Protein AF-A0A806JBC1-F1 (afdb_monomer)

Structure (mmCIF, N/CA/C/O backbone):
data_AF-A0A806JBC1-F1
#
_entry.id   AF-A0A806JBC1-F1
#
loop_
_atom_site.group_PDB
_atom_site.id
_atom_site.type_symbol
_atom_site.label_atom_id
_atom_site.label_alt_id
_atom_site.label_comp_id
_atom_site.label_asym_id
_atom_site.label_entity_id
_atom_site.label_seq_id
_atom_site.pdbx_PDB_ins_code
_atom_site.Cartn_x
_atom_site.Cartn_y
_atom_site.Cartn_z
_atom_site.occupancy
_atom_site.B_iso_or_equiv
_atom_site.auth_seq_id
_atom_site.auth_comp_id
_atom_site.auth_asym_id
_atom_site.auth_atom_id
_atom_site.pdbx_PDB_model_num
ATOM 1 N N . MET A 1 1 ? -52.037 42.055 61.988 1.00 42.16 1 MET A N 1
ATOM 2 C CA . MET A 1 1 ? -53.432 42.403 62.313 1.00 42.16 1 MET A CA 1
ATOM 3 C C . MET A 1 1 ? -54.296 41.93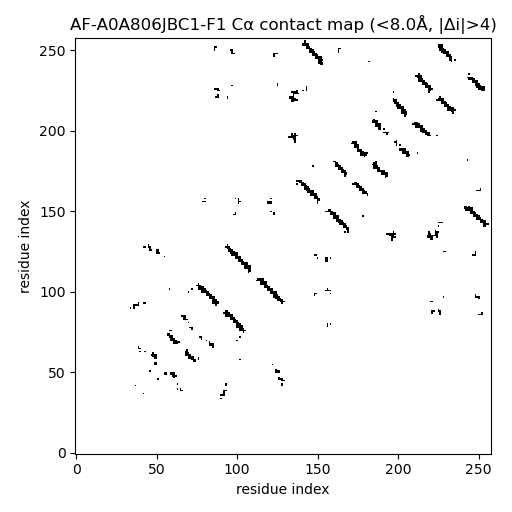4 61.170 1.00 42.16 1 MET A C 1
ATOM 5 O O . MET A 1 1 ? -54.236 42.484 60.077 1.00 42.16 1 MET A O 1
ATOM 9 N N . ASP A 1 2 ? -54.986 40.841 61.448 1.00 31.28 2 ASP A N 1
ATOM 10 C CA . ASP A 1 2 ? -55.875 40.087 60.582 1.00 31.28 2 ASP A CA 1
ATOM 11 C C . ASP A 1 2 ? -57.062 40.904 60.075 1.00 31.28 2 ASP A 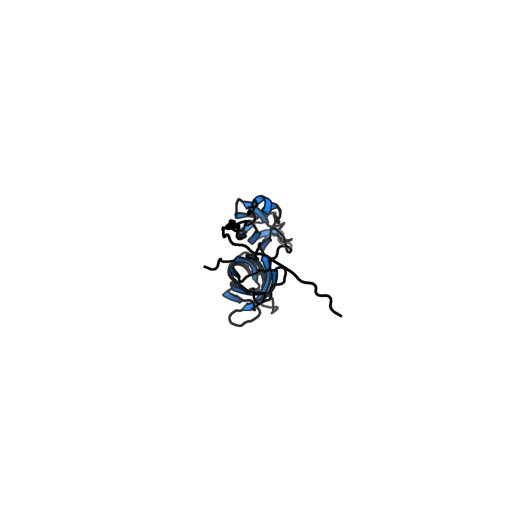C 1
ATOM 13 O O . ASP A 1 2 ? -57.650 41.685 60.824 1.00 31.28 2 ASP A O 1
ATOM 17 N N . LYS A 1 3 ? -57.491 40.620 58.841 1.00 37.03 3 LYS A N 1
ATOM 18 C CA . LYS A 1 3 ? -58.913 40.631 58.478 1.00 37.03 3 LYS A CA 1
ATOM 19 C C . LYS A 1 3 ? -59.215 39.442 57.571 1.00 37.03 3 LYS A C 1
ATOM 21 O O . LYS A 1 3 ? -59.195 39.546 56.350 1.00 37.03 3 LYS A O 1
ATOM 26 N N . ASN A 1 4 ? -59.519 38.317 58.212 1.00 32.31 4 ASN A N 1
ATOM 27 C CA . ASN A 1 4 ? -60.406 37.307 57.653 1.00 32.31 4 ASN A CA 1
ATOM 28 C C . ASN A 1 4 ? -61.821 37.890 57.582 1.00 32.31 4 ASN A C 1
ATOM 30 O O . ASN A 1 4 ? -62.304 38.448 58.567 1.00 32.31 4 ASN A O 1
ATOM 34 N N . ASN A 1 5 ? -62.511 37.693 56.462 1.00 36.66 5 ASN A N 1
ATOM 35 C CA . ASN A 1 5 ? -63.960 37.570 56.488 1.00 36.66 5 ASN A CA 1
ATOM 36 C C . ASN A 1 5 ? -64.370 36.452 55.530 1.00 36.66 5 ASN A C 1
ATOM 38 O O . ASN A 1 5 ? -63.990 36.440 54.362 1.00 36.66 5 ASN A O 1
ATOM 42 N N . ALA A 1 6 ? -65.087 35.482 56.083 1.00 33.59 6 ALA A N 1
ATOM 43 C CA . ALA A 1 6 ? -65.477 34.229 55.463 1.00 33.59 6 ALA A CA 1
ATOM 44 C C . ALA A 1 6 ? -67.002 34.161 55.335 1.00 33.59 6 ALA A C 1
ATOM 46 O O . ALA A 1 6 ? -67.697 34.703 56.194 1.00 33.59 6 ALA A O 1
ATOM 47 N N . SER A 1 7 ? -67.483 33.415 54.330 1.00 35.94 7 SER A N 1
ATOM 48 C CA . SER A 1 7 ? -68.759 32.652 54.245 1.00 35.94 7 SER A CA 1
ATOM 49 C C . SER A 1 7 ? -69.388 32.792 52.853 1.00 35.94 7 SER A C 1
ATOM 51 O O . SER A 1 7 ? -69.410 33.893 52.325 1.00 35.94 7 SER A O 1
ATOM 53 N N . LYS A 1 8 ? -69.997 31.790 52.207 1.00 33.78 8 LYS A N 1
ATOM 54 C CA . LYS A 1 8 ? -70.163 30.330 52.393 1.00 33.78 8 LYS A CA 1
ATOM 55 C C . LYS A 1 8 ? -70.855 29.815 51.099 1.00 33.78 8 LYS A C 1
ATOM 57 O O . LYS A 1 8 ? -71.759 30.498 50.639 1.00 33.78 8 LYS A O 1
ATOM 62 N N . ALA A 1 9 ? -70.397 28.669 50.565 1.00 37.59 9 ALA A N 1
ATOM 63 C CA . ALA A 1 9 ? -71.095 27.471 50.010 1.00 37.59 9 ALA A CA 1
ATOM 64 C C . ALA A 1 9 ? -72.540 27.572 49.414 1.00 37.59 9 ALA A C 1
ATOM 66 O O . ALA A 1 9 ? -73.330 28.346 49.948 1.00 37.59 9 ALA A O 1
ATOM 67 N N . PRO A 1 10 ? -72.964 26.717 48.432 1.00 41.38 10 PRO A N 1
ATOM 68 C CA . PRO A 1 10 ? -72.813 25.249 48.498 1.00 41.38 10 PRO A CA 1
ATOM 69 C C . PRO A 1 10 ? -72.604 24.438 47.188 1.00 41.38 10 PRO A C 1
ATOM 71 O O . PRO A 1 10 ? -72.535 24.953 46.080 1.00 41.38 10 PRO A O 1
ATOM 74 N N . GLU A 1 11 ? -72.451 23.134 47.440 1.00 32.41 11 GLU A N 1
ATOM 75 C CA . GLU A 1 11 ? -72.147 21.931 46.648 1.00 32.41 11 GLU A CA 1
ATOM 76 C C . GLU A 1 11 ? -72.985 21.670 45.375 1.00 32.41 11 GLU A C 1
ATOM 78 O O . GLU A 1 11 ? -74.167 21.995 45.344 1.00 32.41 11 GLU A O 1
ATOM 83 N N . ALA A 1 12 ? -72.417 20.936 44.395 1.00 31.11 12 ALA A N 1
ATOM 84 C CA . ALA A 1 12 ? -72.863 19.573 44.021 1.00 31.11 12 ALA A CA 1
ATOM 85 C C . ALA A 1 12 ? -72.189 18.996 42.741 1.00 31.11 12 ALA A C 1
ATOM 87 O O . ALA A 1 12 ? -72.294 19.566 41.664 1.00 31.11 12 ALA A O 1
ATOM 88 N N . LYS A 1 13 ? -71.603 17.798 42.924 1.00 29.72 13 LYS A N 1
ATOM 89 C CA . LYS A 1 13 ? -71.623 16.550 42.111 1.00 29.72 13 LYS A CA 1
ATOM 90 C C . LYS A 1 13 ? -71.031 16.445 40.681 1.00 29.72 13 LYS A C 1
ATOM 92 O O . LYS A 1 13 ? -71.428 17.137 39.759 1.00 29.72 13 LYS A O 1
ATOM 97 N N . GLU A 1 14 ? -70.120 15.459 40.588 1.00 33.53 14 GLU A N 1
ATOM 98 C CA . GLU A 1 14 ? -69.844 14.442 39.543 1.00 33.53 14 GLU A CA 1
ATOM 99 C C . GLU A 1 14 ? -70.281 14.682 38.085 1.00 33.53 14 GLU A C 1
ATOM 101 O O . GLU A 1 14 ? -71.464 14.822 37.816 1.00 33.53 14 GLU A O 1
ATOM 106 N N . ASP A 1 15 ? -69.353 14.491 37.131 1.00 32.00 15 ASP A N 1
ATOM 107 C CA . ASP A 1 15 ? -69.385 13.257 36.326 1.00 32.00 15 ASP A CA 1
ATOM 108 C C . ASP A 1 15 ? -68.070 12.964 35.574 1.00 32.00 15 ASP A C 1
ATOM 110 O O . ASP A 1 15 ? -67.368 13.855 35.091 1.00 32.00 15 ASP A O 1
ATOM 114 N N . LYS A 1 16 ? -67.733 11.673 35.486 1.00 39.72 16 LYS A N 1
ATOM 115 C CA . LYS A 1 16 ? -66.603 11.124 34.720 1.00 39.72 16 LYS A CA 1
ATOM 116 C C . LYS A 1 16 ? -66.981 11.032 33.240 1.00 39.72 16 LYS A C 1
ATOM 118 O O . LYS A 1 16 ? -67.911 10.301 32.924 1.00 39.72 16 LYS A O 1
ATOM 123 N N . GLN A 1 17 ? -66.159 11.551 32.320 1.00 32.12 17 GLN A N 1
ATOM 124 C CA . GLN A 1 17 ? -65.979 10.851 31.041 1.00 32.12 17 GLN A CA 1
ATOM 125 C C . GLN A 1 17 ? -64.641 11.118 30.339 1.00 32.12 17 GLN A C 1
ATOM 127 O O . GLN A 1 17 ? -64.201 12.240 30.110 1.00 32.12 17 GLN A O 1
ATOM 132 N N . THR A 1 18 ? -64.024 9.995 30.006 1.00 33.34 18 THR A N 1
ATOM 133 C CA . THR A 1 18 ? -62.757 9.719 29.339 1.00 33.34 18 THR A CA 1
ATOM 134 C C . THR A 1 18 ? -62.621 10.392 27.968 1.00 33.34 18 THR A C 1
ATOM 136 O O . THR A 1 18 ? -63.479 10.221 27.105 1.00 33.34 18 THR A O 1
ATOM 139 N N . LYS A 1 19 ? -61.477 11.035 27.702 1.00 33.25 19 LYS A N 1
ATOM 140 C CA . LYS A 1 19 ? -60.923 11.178 26.344 1.00 33.25 19 LYS A CA 1
ATOM 141 C C . LYS A 1 19 ? -59.435 10.848 26.382 1.00 33.25 19 LYS A C 1
ATOM 143 O O . LYS A 1 19 ? -58.640 11.595 26.942 1.00 33.25 19 LYS A O 1
ATOM 148 N N . ALA A 1 20 ? -59.082 9.699 25.814 1.00 36.19 20 ALA A N 1
ATOM 149 C CA . ALA A 1 20 ? -57.699 9.336 25.541 1.00 36.19 20 ALA A CA 1
ATOM 150 C C . ALA A 1 20 ? -57.106 10.307 24.501 1.00 36.19 20 ALA A C 1
ATOM 152 O O . ALA A 1 20 ? -57.766 10.565 23.489 1.00 36.19 20 ALA A O 1
ATOM 153 N N . PRO A 1 21 ? -55.883 10.829 24.689 1.00 32.31 21 PRO A N 1
ATOM 154 C CA . PRO A 1 21 ? -55.132 11.417 23.596 1.00 32.31 21 PRO A CA 1
ATOM 155 C C . PRO A 1 21 ? -54.591 10.288 22.718 1.00 32.31 21 PRO A C 1
ATOM 157 O O . PRO A 1 21 ? -53.993 9.329 23.205 1.00 32.31 21 PRO A O 1
ATOM 160 N N . ILE A 1 22 ? -54.824 10.416 21.418 1.00 35.38 22 ILE A N 1
ATOM 161 C CA . ILE A 1 22 ? -54.272 9.571 20.363 1.00 35.38 22 ILE A CA 1
ATOM 162 C C . ILE A 1 22 ? -52.743 9.595 20.484 1.00 35.38 22 ILE A C 1
ATOM 164 O O . ILE A 1 22 ? -52.116 10.639 20.304 1.00 35.38 22 ILE A O 1
ATOM 168 N N . VAL A 1 23 ? -52.150 8.443 20.799 1.00 33.56 23 VAL A N 1
ATOM 169 C CA . VAL A 1 23 ? -50.710 8.218 20.659 1.00 33.56 23 VAL A CA 1
ATOM 170 C C . VAL A 1 23 ? -50.432 8.141 19.163 1.00 33.56 23 VAL A C 1
ATOM 172 O O . VAL A 1 23 ? -50.712 7.136 18.518 1.00 33.56 23 VAL A O 1
ATOM 175 N N . VAL A 1 24 ? -49.924 9.234 18.596 1.00 31.58 24 VAL A N 1
ATOM 176 C CA . VAL A 1 24 ? -49.251 9.186 17.299 1.00 31.58 24 VAL A CA 1
ATOM 177 C C . VAL A 1 24 ? -47.881 8.581 17.566 1.00 31.58 24 VAL A C 1
ATOM 179 O O . VAL A 1 24 ? -46.966 9.249 18.046 1.00 31.58 24 VAL A O 1
ATOM 182 N N . GLU A 1 25 ? -47.769 7.286 17.311 1.00 36.94 25 GLU A N 1
ATOM 183 C CA . GLU A 1 25 ? -46.506 6.568 17.283 1.00 36.94 25 GLU A CA 1
ATOM 184 C C . GLU A 1 25 ? -45.708 7.096 16.080 1.00 36.94 25 GLU A C 1
ATOM 186 O O . GLU A 1 25 ? -45.852 6.639 14.950 1.00 36.94 25 GLU A O 1
ATOM 191 N N . GLN A 1 26 ? -44.918 8.153 16.299 1.00 33.06 26 GLN A N 1
ATOM 192 C CA . GLN A 1 26 ? -43.903 8.579 15.343 1.00 33.06 26 GLN A CA 1
ATOM 193 C C . GLN A 1 26 ? -42.801 7.522 15.341 1.00 33.06 26 GLN A C 1
ATOM 195 O O . GLN A 1 26 ? -41.836 7.586 16.106 1.00 33.06 26 GLN A O 1
ATOM 200 N N . SER A 1 27 ? -42.960 6.538 14.463 1.00 36.81 27 SER A N 1
ATOM 201 C CA . SER A 1 27 ? -41.883 5.690 13.980 1.00 36.81 27 SER A CA 1
ATOM 202 C C . SER A 1 27 ? -40.731 6.586 13.518 1.00 36.81 27 SER A C 1
ATOM 204 O O . SER A 1 27 ? -40.804 7.240 12.478 1.00 36.81 27 SER A O 1
ATOM 206 N N . LYS A 1 28 ? -39.666 6.646 14.328 1.00 37.69 28 LYS A N 1
ATOM 207 C CA . LYS A 1 28 ? -38.365 7.201 13.943 1.00 37.69 28 LYS A CA 1
ATOM 208 C C . LYS A 1 28 ? -37.744 6.269 12.913 1.00 37.69 28 LYS A C 1
ATOM 210 O O . LYS A 1 28 ? -36.859 5.476 13.226 1.00 37.69 28 LYS A O 1
ATOM 215 N N . GLU A 1 29 ? -38.223 6.356 11.684 1.00 37.62 29 GLU A N 1
ATOM 216 C CA . GLU A 1 29 ? -37.488 5.840 10.547 1.00 37.62 29 GLU A CA 1
ATOM 217 C C . GLU A 1 29 ? -36.251 6.733 10.400 1.00 37.62 29 GLU A C 1
ATOM 219 O O . GLU A 1 29 ? -36.334 7.927 10.105 1.00 37.62 29 GLU A O 1
ATOM 224 N N . LYS A 1 30 ? -35.089 6.179 10.753 1.00 35.94 30 LYS A N 1
ATOM 225 C CA . LYS A 1 30 ? -33.789 6.807 10.537 1.00 35.94 30 LYS A CA 1
ATOM 226 C C . LYS A 1 30 ? -33.614 6.902 9.023 1.00 35.94 30 LYS A C 1
ATOM 228 O O . LYS A 1 30 ? -33.202 5.935 8.395 1.00 35.94 30 LYS A O 1
ATOM 233 N N . ILE A 1 31 ? -33.970 8.048 8.448 1.00 35.34 31 ILE A N 1
ATOM 234 C CA . ILE A 1 31 ? -33.666 8.369 7.055 1.00 35.34 31 ILE A CA 1
ATOM 235 C C . ILE A 1 31 ? -32.141 8.467 6.976 1.00 35.34 31 ILE A C 1
ATOM 237 O O . ILE A 1 31 ? -31.551 9.495 7.311 1.00 35.34 31 ILE A O 1
ATOM 241 N N . GLU A 1 32 ? -31.484 7.365 6.616 1.00 42.94 32 GLU A N 1
ATOM 242 C CA . GLU A 1 32 ? -30.121 7.444 6.114 1.00 42.94 32 GLU A CA 1
ATOM 243 C C . GLU A 1 32 ? -30.158 8.311 4.852 1.00 42.94 32 GLU A C 1
ATOM 245 O O . GLU A 1 32 ? -31.022 8.100 3.993 1.00 42.94 32 GLU A O 1
ATOM 250 N N . PRO A 1 33 ? -29.291 9.336 4.748 1.00 42.59 33 PRO A N 1
ATOM 251 C CA . PRO A 1 33 ? -29.244 10.146 3.545 1.00 42.59 33 PRO A CA 1
ATOM 252 C C . PRO A 1 33 ? -28.989 9.218 2.352 1.00 42.59 33 PRO A C 1
ATOM 254 O O . PRO A 1 33 ? -28.219 8.262 2.487 1.00 42.59 33 PRO A O 1
ATOM 257 N N . PRO A 1 34 ? -29.634 9.461 1.197 1.00 41.78 34 PRO A N 1
ATOM 258 C CA . PRO A 1 34 ? -29.471 8.603 0.037 1.00 41.78 34 PRO A CA 1
ATOM 259 C C . PRO A 1 34 ? -27.981 8.479 -0.277 1.00 41.78 34 PRO A C 1
ATOM 261 O O . PRO A 1 34 ? -27.300 9.478 -0.514 1.00 41.78 34 PRO A O 1
ATOM 264 N N . SER A 1 35 ? -27.484 7.242 -0.245 1.00 48.59 35 SER A N 1
ATOM 265 C CA . SER A 1 35 ? -26.163 6.867 -0.738 1.00 48.59 35 SER A CA 1
ATOM 266 C C . SER A 1 35 ? -26.118 7.237 -2.220 1.00 48.59 35 SER A C 1
ATOM 268 O O . SER A 1 35 ? -26.586 6.500 -3.089 1.00 48.59 35 SER A O 1
ATOM 270 N N . GLN A 1 36 ? -25.667 8.458 -2.513 1.00 52.84 36 GLN A N 1
ATOM 271 C CA . GLN A 1 36 ? -25.426 8.904 -3.874 1.00 52.84 36 GLN A CA 1
ATOM 272 C C . GLN A 1 36 ? -24.253 8.074 -4.378 1.00 52.84 36 GLN A C 1
ATOM 274 O O . GLN A 1 36 ? -23.095 8.339 -4.059 1.00 52.84 36 GLN A O 1
ATOM 279 N N . LYS A 1 37 ? -24.578 7.011 -5.111 1.00 57.47 37 LYS A N 1
ATOM 280 C CA . LYS A 1 37 ? -23.602 6.189 -5.808 1.00 57.47 37 LYS A CA 1
ATOM 281 C C . LYS A 1 37 ? -22.984 7.067 -6.889 1.00 57.47 37 LYS A C 1
ATOM 283 O O . LYS A 1 37 ? -23.593 7.302 -7.931 1.00 57.47 37 LYS A O 1
ATOM 288 N N . LEU A 1 38 ? -21.833 7.647 -6.579 1.00 68.00 38 LEU A N 1
ATOM 289 C CA . LEU A 1 38 ? -21.103 8.493 -7.508 1.00 68.00 38 LEU A CA 1
ATOM 290 C C . LEU A 1 38 ? -20.561 7.604 -8.630 1.00 68.00 38 LEU A C 1
ATOM 292 O O . LEU A 1 38 ? -20.146 6.467 -8.405 1.00 68.00 38 LEU A O 1
ATOM 296 N N . ASN A 1 39 ? -20.606 8.105 -9.859 1.00 83.44 39 ASN A N 1
ATOM 297 C CA . ASN A 1 39 ? -20.089 7.384 -11.011 1.00 83.44 39 ASN A CA 1
ATOM 298 C C . ASN A 1 39 ? -18.556 7.304 -10.923 1.00 83.44 39 ASN A C 1
ATOM 300 O O . ASN A 1 39 ? -17.876 8.324 -10.809 1.00 83.44 39 ASN A O 1
ATOM 304 N N . ASP A 1 40 ? -18.014 6.087 -11.012 1.00 84.19 40 ASP A N 1
ATOM 305 C C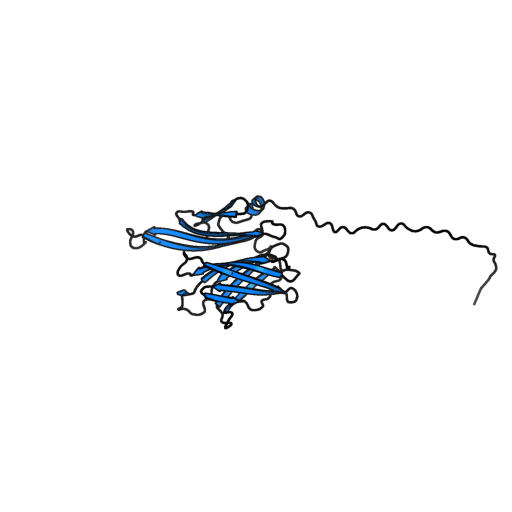A . ASP A 1 40 ? -16.576 5.817 -10.931 1.00 84.19 40 ASP A CA 1
ATOM 306 C C . ASP A 1 40 ? -15.765 6.637 -11.951 1.00 84.19 40 ASP A C 1
ATOM 308 O O . ASP A 1 40 ? -14.650 7.045 -11.645 1.00 84.19 40 ASP A O 1
ATOM 312 N N . GLN A 1 41 ? -16.314 6.913 -13.142 1.00 85.38 41 GLN A N 1
ATOM 313 C CA . GLN A 1 41 ? -15.631 7.721 -14.162 1.00 85.38 41 GLN A CA 1
ATOM 314 C C . GLN A 1 41 ? -15.538 9.204 -13.793 1.00 85.38 41 GLN A C 1
ATOM 316 O O . GLN A 1 41 ? -14.545 9.852 -14.125 1.00 85.38 41 GLN A O 1
ATOM 321 N N . ASP A 1 42 ? -16.536 9.733 -13.085 1.00 84.62 42 ASP A N 1
ATOM 322 C CA . ASP A 1 42 ? -16.522 11.120 -12.615 1.00 84.62 42 ASP A CA 1
ATOM 323 C C . ASP A 1 42 ? -15.522 11.263 -11.466 1.00 84.62 42 ASP A C 1
ATOM 325 O O . ASP A 1 42 ? -14.704 12.182 -11.451 1.00 84.62 42 ASP A O 1
ATOM 329 N N . ILE A 1 43 ? -15.513 10.280 -10.561 1.00 82.81 43 ILE A N 1
ATOM 330 C CA . ILE A 1 43 ? -14.505 10.163 -9.509 1.00 82.81 43 ILE A CA 1
ATOM 331 C C . ILE A 1 43 ? -13.095 10.031 -10.118 1.00 82.81 43 ILE A C 1
ATOM 333 O O . ILE A 1 43 ? -12.149 10.665 -9.645 1.00 82.81 43 ILE A O 1
ATOM 337 N N . TRP A 1 44 ? -12.945 9.236 -11.186 1.00 86.88 44 TRP A N 1
ATOM 338 C CA . TRP A 1 44 ? -11.663 8.984 -11.848 1.00 86.88 44 TRP A CA 1
ATOM 339 C C . TRP A 1 44 ? -10.987 10.260 -12.366 1.00 86.88 44 TRP A C 1
ATOM 341 O O . TRP A 1 44 ? -9.759 10.341 -12.368 1.00 86.88 44 TRP A O 1
ATOM 351 N N . GLN A 1 45 ? -11.755 11.288 -12.749 1.00 84.56 45 GLN A N 1
ATOM 352 C CA . GLN A 1 45 ? -11.185 12.561 -13.212 1.00 84.56 45 GLN A CA 1
ATOM 353 C C . GLN A 1 45 ? -10.342 13.274 -12.145 1.00 84.56 45 GLN A C 1
ATOM 355 O O . GLN A 1 45 ? -9.485 14.083 -12.499 1.00 84.56 45 GLN A O 1
ATOM 360 N N . GLY A 1 46 ? -10.562 12.976 -10.860 1.00 80.56 46 GLY A N 1
ATOM 361 C CA . GLY A 1 46 ? -9.778 13.526 -9.753 1.00 80.56 46 GLY A CA 1
ATOM 362 C C . GLY A 1 46 ? -8.396 12.887 -9.573 1.00 80.56 46 GLY A C 1
ATOM 363 O O . GLY A 1 46 ? -7.567 13.446 -8.854 1.00 80.56 46 GLY A O 1
ATOM 364 N N . PHE A 1 47 ? -8.130 11.747 -10.217 1.00 82.31 47 PHE A N 1
ATOM 365 C CA . PHE A 1 47 ? -6.868 11.019 -10.087 1.00 82.31 47 PHE A CA 1
ATOM 366 C C . PHE A 1 47 ? -5.815 11.457 -11.103 1.00 82.31 47 PHE A C 1
ATOM 368 O O . PHE A 1 47 ? -6.104 11.838 -12.242 1.00 82.31 47 PHE A O 1
ATOM 375 N N . SER A 1 48 ? -4.552 11.308 -10.716 1.00 78.31 48 SER A N 1
ATOM 376 C CA . SER A 1 48 ? -3.428 11.360 -11.632 1.00 78.31 48 SER A CA 1
ATOM 377 C C . SER A 1 48 ? -3.518 10.225 -12.646 1.00 78.31 48 SER A C 1
ATOM 379 O O . SER A 1 48 ? -3.436 9.038 -12.325 1.00 78.31 48 SER A O 1
ATOM 381 N N . LYS A 1 49 ? -3.560 10.606 -13.923 1.00 74.12 49 LYS A N 1
ATOM 382 C CA . LYS A 1 49 ? -3.509 9.677 -15.066 1.00 74.12 49 LYS A CA 1
ATOM 383 C C . LYS A 1 49 ? -2.135 9.033 -15.253 1.00 74.12 49 LYS A C 1
ATOM 385 O O . LYS A 1 49 ? -1.938 8.257 -16.179 1.00 74.12 49 LYS A O 1
ATOM 390 N N . ASN A 1 50 ? -1.197 9.337 -14.363 1.00 69.12 50 ASN A N 1
ATOM 391 C CA . ASN A 1 50 ? 0.180 8.898 -14.435 1.00 69.12 50 ASN A CA 1
ATOM 392 C C . ASN A 1 50 ? 0.645 8.278 -13.111 1.00 69.12 50 ASN A C 1
ATOM 394 O O . ASN A 1 50 ? 1.834 8.270 -12.857 1.00 69.12 50 ASN A O 1
ATOM 398 N N . GLY A 1 51 ? -0.235 7.789 -12.228 1.00 60.22 51 GLY A N 1
ATOM 399 C CA . GLY A 1 51 ? 0.213 6.979 -11.081 1.00 60.22 51 GLY A CA 1
ATOM 400 C C . GLY A 1 51 ? 0.603 7.726 -9.810 1.00 60.22 51 GLY A C 1
ATOM 401 O O . GLY A 1 51 ? 1.345 7.182 -8.993 1.00 60.22 51 GLY A O 1
ATOM 402 N N . GLY A 1 52 ? 0.124 8.959 -9.638 1.00 58.84 52 GLY A N 1
ATOM 403 C CA . GLY A 1 52 ? 0.128 9.659 -8.346 1.00 58.84 52 GLY A CA 1
ATOM 404 C C . GLY A 1 52 ? 1.485 10.160 -7.824 1.00 58.84 52 GLY A C 1
ATOM 405 O O . GLY A 1 52 ? 1.510 10.884 -6.831 1.00 58.84 52 GLY A O 1
ATOM 406 N N . TYR A 1 53 ? 2.617 9.847 -8.470 1.00 52.81 53 TYR A N 1
ATOM 407 C CA . TYR A 1 53 ? 3.949 10.332 -8.073 1.00 52.81 53 TYR A CA 1
ATOM 408 C C . TYR A 1 53 ? 4.706 10.971 -9.247 1.00 52.81 53 TYR A C 1
ATOM 410 O O . TYR A 1 53 ? 4.608 10.508 -10.382 1.00 52.81 53 TYR A O 1
ATOM 418 N N . TYR A 1 54 ? 5.494 12.014 -8.960 1.00 46.94 54 TYR A N 1
ATOM 419 C CA . TYR A 1 54 ? 6.170 12.904 -9.924 1.00 46.94 54 TYR A CA 1
ATOM 420 C C . TYR A 1 54 ? 7.046 12.218 -10.993 1.00 46.94 54 TYR A C 1
ATOM 422 O O . TYR A 1 54 ? 7.399 12.851 -11.983 1.00 46.94 54 TYR A O 1
ATOM 430 N N . ASP A 1 55 ? 7.368 10.935 -10.834 1.00 50.41 55 ASP A N 1
ATOM 431 C CA . ASP A 1 55 ? 8.328 10.209 -11.674 1.00 50.41 55 ASP A CA 1
ATOM 432 C C . ASP A 1 55 ? 7.691 9.113 -12.555 1.00 50.41 55 ASP A C 1
ATOM 434 O O . ASP A 1 55 ? 8.369 8.358 -13.260 1.00 50.41 55 ASP A O 1
ATOM 438 N N . ALA A 1 56 ? 6.363 9.004 -12.512 1.00 58.66 56 ALA A N 1
ATOM 439 C CA . ALA A 1 56 ? 5.617 8.002 -13.257 1.00 58.66 56 ALA A CA 1
ATOM 440 C C . ALA A 1 56 ? 5.161 8.483 -14.650 1.00 58.66 56 ALA A C 1
ATOM 442 O O . ALA A 1 56 ? 5.058 7.676 -15.577 1.00 58.66 56 ALA A O 1
ATOM 443 N N . ASN A 1 57 ? 5.058 9.807 -14.832 1.00 60.84 57 ASN A N 1
ATOM 444 C CA . ASN A 1 57 ? 4.681 10.499 -16.075 1.00 60.84 57 ASN A CA 1
ATOM 445 C C . ASN A 1 57 ? 5.489 10.073 -17.316 1.00 60.84 57 ASN A C 1
ATOM 447 O O . ASN A 1 57 ? 5.014 10.214 -18.439 1.00 60.84 57 ASN A O 1
ATOM 451 N N . ASN A 1 58 ? 6.706 9.555 -17.129 1.00 73.25 58 ASN A N 1
ATOM 452 C CA . ASN A 1 58 ? 7.600 9.184 -18.226 1.00 73.25 58 ASN A CA 1
ATOM 453 C C . ASN A 1 58 ? 7.631 7.686 -18.546 1.00 73.25 58 ASN A C 1
ATOM 455 O O . ASN A 1 58 ? 8.370 7.284 -19.450 1.00 73.25 58 ASN A O 1
ATOM 459 N N . TRP A 1 59 ? 6.876 6.867 -17.818 1.00 83.19 59 TRP A N 1
ATOM 460 C CA . TRP A 1 59 ? 6.973 5.412 -17.900 1.00 83.19 59 TRP A CA 1
ATOM 461 C C . TRP A 1 59 ? 5.631 4.724 -18.103 1.00 83.19 59 TRP A C 1
ATOM 463 O O . TRP A 1 59 ? 5.574 3.748 -18.840 1.00 83.19 59 TRP A O 1
ATOM 473 N N . VAL A 1 60 ? 4.549 5.229 -17.510 1.00 86.25 60 VAL A N 1
ATOM 474 C CA . VAL A 1 60 ? 3.232 4.602 -17.642 1.00 86.25 60 VAL A CA 1
ATOM 475 C C . VAL A 1 60 ? 2.116 5.641 -17.700 1.00 86.25 60 VAL A C 1
ATOM 477 O O . VAL A 1 60 ? 2.181 6.673 -17.038 1.00 86.25 60 VAL A O 1
ATOM 480 N N . SER A 1 61 ? 1.072 5.336 -18.463 1.00 87.06 61 SER A N 1
ATOM 481 C CA . SER A 1 61 ? -0.233 5.992 -18.391 1.00 87.06 61 SER A CA 1
ATOM 482 C C . SER A 1 61 ? -1.258 5.052 -17.765 1.00 87.06 61 SER A C 1
ATOM 484 O O . SER A 1 61 ? -1.236 3.846 -18.025 1.00 87.06 61 SER A O 1
ATOM 486 N N . ILE A 1 62 ? -2.171 5.608 -16.977 1.00 87.50 62 ILE A N 1
ATOM 487 C CA . ILE A 1 62 ? -3.173 4.879 -16.204 1.00 87.50 62 ILE A CA 1
ATOM 488 C C . ILE A 1 62 ? -4.575 5.296 -16.644 1.00 87.50 62 ILE A C 1
ATOM 490 O O . ILE A 1 62 ? -4.885 6.484 -16.743 1.00 87.50 62 ILE A O 1
ATOM 494 N N . THR A 1 63 ? -5.441 4.312 -16.873 1.00 87.94 63 THR A N 1
ATOM 495 C CA . THR A 1 63 ? -6.858 4.519 -17.205 1.00 87.94 63 THR A CA 1
ATOM 496 C C . THR A 1 63 ? -7.751 3.612 -16.363 1.00 87.94 63 THR A C 1
ATOM 498 O O . THR A 1 63 ? -7.300 2.581 -15.862 1.00 87.94 63 THR A O 1
ATOM 501 N N . LEU A 1 64 ? -9.015 4.002 -16.197 1.00 89.06 64 LEU A N 1
ATOM 502 C CA . LEU A 1 64 ? -10.039 3.184 -15.553 1.00 89.06 64 LEU A CA 1
ATOM 503 C C . LEU A 1 64 ? -10.994 2.636 -16.618 1.00 89.06 64 LEU A C 1
ATOM 505 O O . LEU A 1 64 ? -11.722 3.398 -17.254 1.00 89.06 64 LEU A O 1
ATOM 509 N N . GLU A 1 65 ? -11.012 1.316 -16.780 1.00 88.62 65 GLU A N 1
ATOM 510 C CA . GLU A 1 65 ? -11.922 0.589 -17.665 1.00 88.62 65 GLU A CA 1
ATOM 511 C C . GLU A 1 65 ? -12.962 -0.155 -16.823 1.00 88.62 65 GLU A C 1
ATOM 513 O O . GLU A 1 65 ? -12.695 -1.186 -16.199 1.00 88.62 65 GLU A O 1
ATOM 518 N N . GLY A 1 66 ? -14.172 0.403 -16.755 1.00 88.31 66 GLY A N 1
ATOM 519 C CA . GLY A 1 66 ? -15.202 -0.084 -15.842 1.00 88.31 66 GLY A CA 1
ATOM 520 C C . GLY A 1 66 ? -14.757 0.066 -14.386 1.00 88.31 66 GLY A C 1
ATOM 521 O O . GLY A 1 66 ? -14.742 1.173 -13.858 1.00 88.31 66 GLY A O 1
ATOM 522 N N . LYS A 1 67 ? -14.406 -1.052 -13.739 1.00 88.25 67 LYS A N 1
ATOM 523 C CA . LYS A 1 67 ? -13.917 -1.088 -12.349 1.00 88.25 67 LYS A CA 1
ATOM 524 C C . LYS A 1 67 ? -12.438 -1.436 -12.226 1.00 88.25 67 LYS A C 1
ATOM 526 O O . LYS A 1 67 ? -11.939 -1.497 -11.105 1.00 88.25 67 LYS A O 1
ATOM 531 N N . GLU A 1 68 ? -11.763 -1.696 -13.338 1.00 89.75 68 GLU A N 1
ATOM 532 C CA . GLU A 1 68 ? -10.369 -2.119 -13.359 1.00 89.75 68 GLU A CA 1
ATOM 533 C C . GLU A 1 68 ? -9.466 -0.991 -13.825 1.00 89.75 68 GLU A C 1
ATOM 535 O O . GLU A 1 68 ? -9.817 -0.214 -14.711 1.00 89.75 68 GLU A O 1
ATOM 540 N N . ILE A 1 69 ? -8.266 -0.938 -13.259 1.00 89.12 69 ILE A N 1
ATOM 541 C CA . ILE A 1 69 ? -7.241 -0.006 -13.709 1.00 89.12 69 ILE A CA 1
ATOM 542 C C . ILE A 1 69 ? -6.370 -0.695 -14.748 1.00 89.12 69 ILE A C 1
ATOM 544 O O . ILE A 1 69 ? -5.801 -1.756 -14.482 1.00 89.12 69 ILE A O 1
ATOM 548 N N . LYS A 1 70 ? -6.238 -0.063 -15.914 1.00 90.19 70 LYS A N 1
ATOM 549 C CA . LYS A 1 70 ? -5.315 -0.479 -16.967 1.00 90.19 70 LYS A CA 1
ATOM 550 C C . LYS A 1 70 ? -4.101 0.432 -17.006 1.00 90.19 70 LYS A C 1
ATOM 552 O O . LYS A 1 70 ? -4.190 1.643 -16.794 1.00 90.19 70 LYS A O 1
ATOM 557 N N . LEU A 1 71 ? -2.965 -0.183 -17.305 1.00 89.06 71 LEU A N 1
ATOM 558 C CA . LEU A 1 71 ? -1.667 0.460 -17.415 1.00 89.06 71 LEU A CA 1
ATOM 559 C C . LEU A 1 71 ? -1.143 0.270 -18.834 1.00 89.06 71 LEU A C 1
ATOM 561 O O . LEU A 1 71 ? -1.171 -0.844 -19.354 1.00 89.06 71 LEU A O 1
ATOM 565 N N . ALA A 1 72 ? -0.634 1.341 -19.434 1.00 88.56 72 ALA A N 1
ATOM 566 C CA . ALA A 1 72 ? 0.047 1.284 -20.721 1.00 88.56 72 ALA A CA 1
ATOM 567 C C . ALA A 1 72 ? 1.428 1.946 -20.612 1.00 88.56 72 ALA A C 1
ATOM 569 O O . ALA A 1 72 ? 1.522 3.050 -20.069 1.00 88.56 72 ALA A O 1
ATOM 570 N N . PRO A 1 73 ? 2.506 1.295 -21.083 1.00 87.31 73 PRO A N 1
ATOM 571 C CA . PRO A 1 73 ? 3.831 1.898 -21.083 1.00 87.31 73 PRO A CA 1
ATOM 572 C C . PRO A 1 73 ? 3.893 3.086 -22.054 1.00 87.31 73 PRO A C 1
ATOM 574 O O . PRO A 1 73 ? 3.240 3.085 -23.097 1.00 87.31 73 PRO A O 1
ATOM 577 N N . VAL A 1 74 ? 4.698 4.100 -21.729 1.00 86.56 74 VAL A N 1
ATOM 578 C CA . VAL A 1 74 ? 4.894 5.298 -22.573 1.00 86.56 74 VAL A CA 1
ATOM 579 C C . VAL A 1 74 ? 6.376 5.601 -22.804 1.00 86.56 74 VAL A C 1
ATOM 581 O O . VAL A 1 74 ? 7.257 5.059 -22.128 1.00 86.56 74 VAL A O 1
ATOM 584 N N . ASN A 1 75 ? 6.669 6.487 -23.764 1.00 84.62 75 ASN A N 1
ATOM 585 C CA . ASN A 1 75 ? 8.013 7.016 -24.040 1.00 84.62 75 ASN A CA 1
ATOM 586 C C . ASN A 1 75 ? 9.083 5.921 -24.216 1.00 84.62 75 ASN A C 1
ATOM 588 O O . ASN A 1 75 ? 10.144 5.978 -23.587 1.00 84.62 75 ASN A O 1
ATOM 592 N N . GLY A 1 76 ? 8.766 4.898 -25.017 1.00 82.50 76 GLY A N 1
ATOM 593 C CA . GLY A 1 76 ? 9.679 3.798 -25.345 1.00 82.50 76 GLY A CA 1
ATOM 594 C C . GLY A 1 76 ? 9.953 2.817 -24.203 1.00 82.50 76 GLY A C 1
ATOM 595 O O . GLY A 1 76 ? 10.887 2.026 -24.305 1.00 82.50 76 GLY A O 1
ATOM 596 N N . SER A 1 77 ? 9.185 2.871 -23.107 1.00 84.50 77 SER A N 1
ATOM 597 C CA . SER A 1 77 ? 9.217 1.803 -22.102 1.00 84.50 77 SER A CA 1
ATOM 598 C C . SER A 1 77 ? 8.477 0.562 -22.575 1.00 84.50 77 SER A C 1
ATOM 600 O O . SER A 1 77 ? 7.580 0.629 -23.411 1.00 84.50 77 SER A O 1
ATOM 602 N N . ASN A 1 78 ? 8.836 -0.565 -21.975 1.00 87.12 78 ASN A N 1
ATOM 603 C CA . ASN A 1 78 ? 8.101 -1.814 -22.061 1.00 87.12 78 ASN A CA 1
ATOM 604 C C . ASN A 1 78 ? 7.634 -2.203 -20.661 1.00 87.12 78 ASN A C 1
ATOM 606 O O . ASN A 1 78 ? 8.407 -2.114 -19.704 1.00 87.12 78 ASN A O 1
ATOM 610 N N . SER A 1 79 ? 6.378 -2.630 -20.541 1.00 85.56 79 SER A N 1
ATOM 611 C CA . SER A 1 79 ? 5.867 -3.221 -19.305 1.00 85.56 79 SER A CA 1
ATOM 612 C C . SER A 1 79 ? 6.229 -4.699 -19.272 1.00 85.56 79 SER A C 1
ATOM 614 O O . SER A 1 79 ? 5.903 -5.435 -20.199 1.00 85.56 79 SER A O 1
ATOM 616 N N . ASN A 1 80 ? 6.911 -5.118 -18.210 1.00 84.00 80 ASN A N 1
ATOM 617 C CA . ASN A 1 80 ? 7.266 -6.519 -18.004 1.00 84.00 80 ASN A CA 1
ATOM 618 C C . ASN A 1 80 ? 6.169 -7.233 -17.205 1.00 84.00 80 ASN A C 1
ATOM 620 O O . ASN A 1 80 ? 5.805 -8.365 -17.508 1.00 84.00 80 ASN A O 1
ATOM 624 N N . ASN A 1 81 ? 5.658 -6.572 -16.166 1.00 91.56 81 ASN A N 1
ATOM 625 C CA . ASN A 1 81 ? 4.582 -7.071 -15.323 1.00 91.56 81 ASN A CA 1
ATOM 626 C C . ASN A 1 81 ? 3.880 -5.897 -14.630 1.00 91.56 81 ASN A C 1
ATOM 628 O O . ASN A 1 81 ? 4.488 -4.856 -14.372 1.00 91.56 81 ASN A O 1
ATOM 632 N N . SER A 1 82 ? 2.604 -6.052 -14.300 1.00 92.38 82 SER A N 1
ATOM 633 C CA . SER A 1 82 ? 1.884 -5.066 -13.505 1.00 92.38 82 SER A CA 1
ATOM 634 C C . SER A 1 82 ? 0.683 -5.679 -12.802 1.00 92.38 82 SER A C 1
ATOM 636 O O . SER A 1 82 ? 0.120 -6.678 -13.249 1.00 92.38 82 SER A O 1
ATOM 638 N N . LYS A 1 83 ? 0.281 -5.065 -11.691 1.00 94.88 83 LYS A N 1
ATOM 639 C CA . LYS A 1 83 ? -0.937 -5.434 -10.971 1.00 94.88 83 LYS A CA 1
ATOM 640 C C . LYS A 1 83 ? -1.501 -4.216 -10.272 1.00 94.88 83 LYS A C 1
ATOM 642 O O . LYS A 1 83 ? -0.770 -3.525 -9.570 1.00 94.88 83 LYS A O 1
ATOM 647 N N . MET A 1 84 ? -2.798 -3.989 -10.432 1.00 93.12 84 MET A N 1
ATOM 648 C CA . MET A 1 84 ? -3.511 -2.857 -9.849 1.00 93.12 84 MET A CA 1
ATOM 649 C C . MET A 1 84 ? -4.768 -3.337 -9.141 1.00 93.12 84 MET A C 1
ATOM 651 O O . MET A 1 84 ? -5.427 -4.266 -9.600 1.00 93.12 84 MET A O 1
ATOM 655 N N . ASN A 1 85 ? -5.121 -2.671 -8.046 1.00 94.31 85 ASN A N 1
ATOM 656 C CA . ASN A 1 85 ? -6.377 -2.881 -7.342 1.00 94.31 85 ASN A CA 1
ATOM 657 C C . ASN A 1 85 ? -7.040 -1.534 -7.073 1.00 94.31 85 ASN A C 1
ATOM 659 O O . ASN A 1 85 ? -6.386 -0.586 -6.633 1.00 94.31 85 ASN A O 1
ATOM 663 N N . THR A 1 86 ? -8.352 -1.473 -7.281 1.00 93.38 86 THR A N 1
ATOM 664 C CA . THR A 1 86 ? -9.171 -0.358 -6.800 1.00 93.38 86 THR A CA 1
ATOM 665 C C . THR A 1 86 ? -9.545 -0.571 -5.340 1.00 93.38 86 THR A C 1
ATOM 667 O O . THR A 1 86 ? -9.916 -1.678 -4.951 1.00 93.38 86 THR A O 1
ATOM 670 N N . LEU A 1 87 ? -9.521 0.502 -4.562 1.00 92.12 87 LEU A N 1
ATOM 671 C CA . LEU A 1 87 ? -9.992 0.567 -3.184 1.00 92.12 87 LEU A CA 1
ATOM 672 C C . LEU A 1 87 ? -11.358 1.246 -3.182 1.00 92.12 87 LEU A C 1
ATOM 674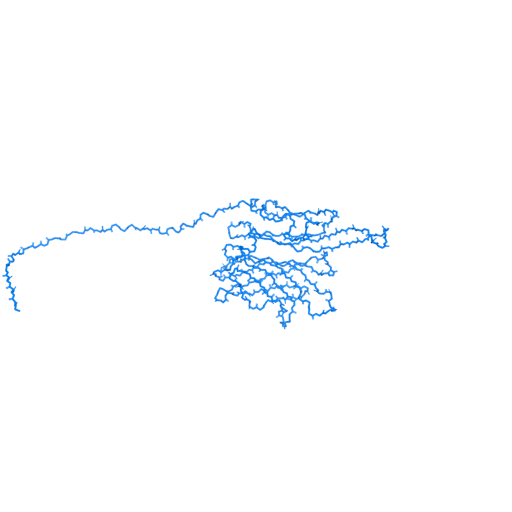 O O . LEU A 1 87 ? -11.528 2.299 -3.805 1.00 92.12 87 LEU A O 1
ATOM 678 N N . ARG A 1 88 ? -12.331 0.628 -2.515 1.00 89.75 88 ARG A N 1
ATOM 679 C CA . ARG A 1 88 ? -13.729 1.062 -2.530 1.00 89.75 88 ARG A CA 1
ATOM 680 C C . ARG A 1 88 ? -14.272 1.181 -1.116 1.00 89.75 88 ARG A C 1
ATOM 682 O O . ARG A 1 88 ? -13.892 0.389 -0.256 1.00 89.75 88 ARG A O 1
ATOM 689 N N . ASP A 1 89 ? -15.126 2.176 -0.904 1.00 84.88 89 ASP A N 1
ATOM 690 C CA . ASP A 1 89 ? -15.839 2.359 0.361 1.00 84.88 89 ASP A CA 1
ATOM 691 C C . ASP A 1 89 ? -16.933 1.291 0.547 1.00 84.88 89 ASP A C 1
ATOM 693 O O . ASP A 1 89 ? -17.187 0.454 -0.329 1.00 84.88 89 ASP A O 1
ATOM 697 N N . ALA A 1 90 ? -17.600 1.321 1.702 1.00 81.50 90 ALA A N 1
ATOM 698 C CA . ALA A 1 90 ? -18.699 0.405 2.009 1.00 81.50 90 ALA A CA 1
ATOM 699 C C . ALA A 1 90 ? -19.901 0.516 1.041 1.00 81.50 90 ALA A C 1
ATOM 701 O O . ALA A 1 90 ? -20.632 -0.463 0.870 1.00 81.50 90 ALA A O 1
ATOM 702 N N . ASP A 1 91 ? -20.081 1.672 0.393 1.00 82.62 91 ASP A N 1
ATOM 703 C CA . ASP A 1 91 ? -21.106 1.932 -0.630 1.00 82.62 91 ASP A CA 1
ATOM 704 C C . ASP A 1 91 ? -20.687 1.415 -2.029 1.00 82.62 91 ASP A C 1
ATOM 706 O O . ASP A 1 91 ? -21.488 1.358 -2.970 1.00 82.62 91 ASP A O 1
ATOM 710 N N . GLY A 1 92 ? -19.425 1.000 -2.175 1.00 85.69 92 GLY A N 1
ATOM 711 C CA . GLY A 1 92 ? -18.823 0.518 -3.412 1.00 85.69 92 GLY A CA 1
ATOM 712 C C . GLY A 1 92 ? -18.264 1.618 -4.319 1.00 85.69 92 GLY A C 1
ATOM 713 O O . GLY A 1 92 ? -17.838 1.298 -5.437 1.00 85.69 92 GLY A O 1
ATOM 714 N N . ASN A 1 93 ? -18.242 2.873 -3.868 1.00 86.50 93 ASN A N 1
ATOM 715 C CA . ASN A 1 93 ? -17.651 3.990 -4.601 1.00 86.50 93 ASN A CA 1
ATOM 716 C C . ASN A 1 93 ? -16.129 3.857 -4.621 1.00 86.50 93 ASN A C 1
ATOM 718 O O . ASN A 1 93 ? -15.513 3.423 -3.645 1.00 86.50 93 ASN A O 1
ATOM 722 N N . LEU A 1 94 ? -15.512 4.249 -5.733 1.00 89.62 94 LEU A N 1
ATOM 723 C CA . LEU A 1 94 ? -14.061 4.344 -5.832 1.00 89.62 94 LEU A CA 1
ATOM 724 C C . LEU A 1 94 ? -13.511 5.377 -4.831 1.00 89.62 94 LEU A C 1
ATOM 726 O O . LEU A 1 94 ? -13.934 6.528 -4.816 1.00 89.62 94 LEU A O 1
ATOM 730 N N . VAL A 1 95 ? -12.537 4.969 -4.018 1.00 89.88 95 VAL A N 1
ATOM 731 C CA . VAL A 1 95 ? -11.829 5.842 -3.062 1.00 89.88 95 VAL A CA 1
ATOM 732 C C . VAL A 1 95 ? -10.360 5.983 -3.424 1.00 89.88 95 VAL A C 1
ATOM 734 O O . VAL A 1 95 ? -9.746 7.016 -3.172 1.00 89.88 95 VAL A O 1
ATOM 737 N N . GLY A 1 96 ? -9.769 4.954 -4.017 1.00 90.81 96 GLY A N 1
ATOM 738 C CA . GLY A 1 96 ? -8.352 4.968 -4.324 1.00 90.81 96 GLY A CA 1
ATOM 739 C C . GLY A 1 96 ? -7.918 3.796 -5.172 1.00 90.81 96 GLY A C 1
ATOM 740 O O . GLY A 1 96 ? -8.723 2.960 -5.585 1.00 90.81 96 GLY A O 1
ATOM 741 N N . TYR A 1 97 ? -6.617 3.713 -5.387 1.00 92.38 97 TYR A N 1
ATOM 742 C CA . TYR A 1 97 ? -5.990 2.553 -5.982 1.00 92.38 97 TYR A CA 1
ATOM 743 C C . TYR A 1 97 ? -4.610 2.313 -5.405 1.00 92.38 97 TYR A C 1
ATOM 745 O O . TYR A 1 97 ? -3.971 3.219 -4.872 1.00 92.38 97 TYR A O 1
ATOM 753 N N . TYR A 1 98 ? -4.143 1.079 -5.556 1.00 93.88 98 TYR A N 1
ATOM 754 C CA . TYR A 1 98 ? -2.768 0.715 -5.264 1.00 93.88 98 TYR A CA 1
ATOM 755 C C . TYR A 1 98 ? -2.314 -0.462 -6.123 1.00 93.88 98 TYR A C 1
ATOM 757 O O . TYR A 1 98 ? -3.123 -1.280 -6.572 1.00 93.88 98 TYR A O 1
ATOM 765 N N . GLY A 1 99 ? -1.014 -0.558 -6.351 1.00 94.56 99 GLY A N 1
ATOM 766 C CA . GLY A 1 99 ? -0.449 -1.589 -7.197 1.00 94.56 99 GLY A CA 1
ATOM 767 C C . GLY A 1 99 ? 0.986 -1.303 -7.588 1.00 94.56 99 GLY A C 1
ATOM 768 O O . GLY A 1 99 ? 1.690 -0.530 -6.936 1.00 94.56 99 GLY A O 1
ATOM 769 N N . TYR A 1 100 ? 1.417 -1.934 -8.670 1.00 93.50 100 TYR A N 1
ATOM 770 C CA . TYR A 1 100 ? 2.745 -1.726 -9.212 1.00 93.50 100 TYR A CA 1
ATOM 771 C C . TYR A 1 100 ? 2.806 -1.900 -10.727 1.00 93.50 100 TYR A C 1
ATOM 773 O O . TYR A 1 100 ? 1.964 -2.564 -11.336 1.00 93.50 100 TYR A O 1
ATOM 781 N N . ALA A 1 101 ? 3.882 -1.371 -11.303 1.00 92.62 101 ALA A N 1
ATOM 782 C CA . ALA A 1 101 ? 4.359 -1.719 -12.633 1.00 92.62 101 ALA A CA 1
ATOM 783 C C . ALA A 1 101 ? 5.867 -1.991 -12.589 1.00 92.62 101 ALA A C 1
ATOM 785 O O . ALA A 1 101 ? 6.616 -1.241 -11.961 1.00 92.62 101 ALA A O 1
ATOM 786 N N . THR A 1 102 ? 6.318 -3.044 -13.265 1.00 92.69 102 THR A N 1
ATOM 787 C CA . THR A 1 102 ? 7.732 -3.254 -13.580 1.00 92.69 102 THR A CA 1
ATOM 788 C C . THR A 1 102 ? 7.965 -2.938 -15.046 1.00 92.69 102 THR A C 1
ATOM 790 O O . THR A 1 102 ? 7.239 -3.396 -15.933 1.00 92.69 102 THR A O 1
ATOM 793 N N . LEU A 1 103 ? 8.955 -2.092 -15.301 1.00 90.94 103 LEU A N 1
ATOM 794 C CA . LEU A 1 103 ? 9.176 -1.480 -16.603 1.00 90.94 103 LEU A CA 1
ATOM 795 C C . LEU A 1 103 ? 10.645 -1.580 -17.000 1.00 90.94 103 LEU A C 1
ATOM 797 O O . LEU A 1 103 ? 11.533 -1.636 -16.146 1.00 90.94 103 LEU A O 1
ATOM 801 N N . SER A 1 104 ? 10.899 -1.572 -18.304 1.00 91.56 104 SER A N 1
ATOM 802 C CA . SER A 1 104 ? 12.247 -1.495 -18.857 1.00 91.56 104 SER A CA 1
ATOM 803 C C . SER A 1 104 ? 12.347 -0.485 -19.996 1.00 91.56 104 SER A C 1
ATOM 805 O O . SER A 1 104 ? 11.382 -0.265 -20.728 1.00 91.56 104 SER A O 1
ATOM 807 N N . LYS A 1 105 ? 13.516 0.142 -20.137 1.00 90.25 105 LYS A N 1
ATOM 808 C CA . LYS A 1 105 ? 13.894 0.966 -21.292 1.00 90.25 105 LYS A CA 1
ATOM 809 C C . LYS A 1 105 ? 15.303 0.614 -21.723 1.00 90.25 105 LYS A C 1
ATOM 811 O O . LYS A 1 105 ? 16.199 0.491 -20.891 1.00 90.25 105 LYS A O 1
ATOM 816 N N . THR A 1 106 ? 15.494 0.508 -23.027 1.00 89.56 106 THR A N 1
ATOM 817 C CA . THR A 1 106 ? 16.820 0.363 -23.619 1.00 89.56 106 THR A CA 1
ATOM 818 C C . THR A 1 106 ? 17.333 1.746 -23.987 1.00 89.56 106 THR A C 1
ATOM 820 O O . THR A 1 106 ? 16.608 2.524 -24.608 1.00 89.56 106 THR A O 1
ATOM 823 N N . LYS A 1 107 ? 18.566 2.062 -23.600 1.00 86.00 107 LYS A N 1
ATOM 824 C CA . LYS A 1 107 ? 19.250 3.304 -23.962 1.00 86.00 107 LYS A CA 1
ATOM 825 C C . LYS A 1 107 ? 20.681 2.998 -24.408 1.00 86.00 107 LYS A C 1
ATOM 827 O O . LYS A 1 107 ? 21.269 2.076 -23.844 1.00 86.00 107 LYS A O 1
ATOM 832 N N . PRO A 1 108 ? 21.248 3.750 -25.364 1.00 85.00 108 PRO A N 1
ATOM 833 C CA . PRO A 1 108 ? 22.654 3.600 -25.723 1.00 85.00 108 PRO A CA 1
ATOM 834 C C . PRO A 1 108 ? 23.551 3.745 -24.491 1.00 85.00 108 PRO A C 1
ATOM 836 O O . PRO A 1 108 ? 23.252 4.547 -23.595 1.00 85.00 108 PRO A O 1
ATOM 839 N N . ASP A 1 109 ? 24.632 2.972 -24.425 1.00 84.81 109 ASP A N 1
ATOM 840 C CA . ASP A 1 109 ? 25.631 3.168 -23.382 1.00 84.81 109 ASP A CA 1
ATOM 841 C C . ASP A 1 109 ? 26.332 4.530 -23.592 1.00 84.81 109 ASP A C 1
ATOM 843 O O . ASP A 1 109 ? 26.780 4.836 -24.701 1.00 84.81 109 ASP A O 1
ATOM 847 N N . PRO A 1 110 ? 26.404 5.390 -22.555 1.00 83.00 110 PRO A N 1
ATOM 848 C CA . PRO A 1 110 ? 26.955 6.739 -22.692 1.00 83.00 110 PRO A CA 1
ATOM 849 C C . PRO A 1 110 ? 28.465 6.758 -22.980 1.00 83.00 110 PRO A C 1
ATOM 851 O O . PRO A 1 110 ? 28.982 7.782 -23.422 1.00 83.00 110 PRO A O 1
ATOM 854 N N . TYR A 1 111 ? 29.168 5.653 -22.728 1.00 88.62 111 TYR A N 1
ATOM 855 C CA . TYR A 1 111 ? 30.602 5.481 -22.947 1.00 88.62 111 TYR A CA 1
ATOM 856 C C . TYR A 1 111 ? 30.917 4.544 -24.123 1.00 88.62 111 TYR A C 1
ATOM 858 O O . TYR A 1 111 ? 32.030 4.598 -24.648 1.00 88.62 111 TYR A O 1
ATOM 866 N N . ARG A 1 112 ? 29.960 3.709 -24.550 1.00 87.12 112 ARG A N 1
ATOM 867 C CA . ARG A 1 112 ? 30.062 2.784 -25.694 1.00 87.12 112 ARG A CA 1
ATOM 868 C C . ARG A 1 112 ? 28.801 2.842 -26.566 1.00 87.12 112 ARG A C 1
ATOM 870 O O . ARG A 1 112 ? 27.905 2.023 -26.404 1.00 87.12 112 ARG A O 1
ATOM 877 N N . PRO A 1 113 ? 28.689 3.809 -27.490 1.00 81.94 113 PRO A N 1
ATOM 878 C CA . PRO A 1 113 ? 27.443 4.067 -28.224 1.00 81.94 113 PRO A CA 1
ATOM 879 C C . PRO A 1 113 ? 26.926 2.910 -29.100 1.00 81.94 113 PRO A C 1
ATOM 881 O O . PRO A 1 113 ? 25.784 2.954 -29.554 1.00 81.94 113 PRO A O 1
ATOM 884 N N . ASP A 1 114 ? 27.762 1.909 -29.373 1.00 87.19 114 ASP A N 1
ATOM 885 C CA . ASP A 1 114 ? 27.444 0.654 -30.059 1.00 87.19 114 ASP A CA 1
ATOM 886 C C . ASP A 1 114 ? 26.840 -0.421 -29.133 1.00 87.19 114 ASP A C 1
ATOM 888 O O . ASP A 1 114 ? 26.250 -1.394 -29.608 1.00 87.19 114 ASP A O 1
ATOM 892 N N . GLU A 1 115 ? 26.931 -0.227 -27.819 1.00 89.00 115 GLU A N 1
ATOM 893 C CA . GLU A 1 115 ? 26.313 -1.063 -26.797 1.00 89.00 115 GLU A CA 1
ATOM 894 C C . GLU A 1 115 ? 25.008 -0.435 -26.269 1.00 89.00 115 GLU A C 1
ATOM 896 O O . GLU A 1 115 ? 24.776 0.775 -26.317 1.00 89.00 115 GLU A O 1
ATOM 901 N N . ASN A 1 116 ? 24.127 -1.284 -25.737 1.00 86.56 116 ASN A N 1
ATOM 902 C CA . ASN A 1 116 ? 22.856 -0.878 -25.150 1.00 86.56 116 ASN A CA 1
ATOM 903 C C . ASN A 1 116 ? 22.818 -1.218 -23.660 1.00 86.56 116 ASN A C 1
ATOM 905 O O . ASN A 1 116 ? 23.069 -2.355 -23.265 1.00 86.56 116 ASN A O 1
ATOM 909 N N . ASN A 1 117 ? 22.373 -0.262 -22.852 1.00 87.06 117 ASN A N 1
ATOM 910 C CA . ASN A 1 117 ? 22.036 -0.459 -21.451 1.00 87.06 117 ASN A CA 1
ATOM 911 C C . ASN A 1 117 ? 20.528 -0.629 -21.272 1.00 87.06 117 ASN A C 1
ATOM 913 O O . ASN A 1 117 ? 19.726 0.104 -21.852 1.00 87.06 117 ASN A O 1
ATOM 917 N N . VAL A 1 118 ? 20.138 -1.569 -20.410 1.00 88.00 118 VAL A N 1
ATOM 918 C CA . VAL A 1 118 ? 18.736 -1.766 -20.022 1.00 88.00 118 VAL A CA 1
ATOM 919 C C . VAL A 1 118 ? 18.511 -1.178 -18.639 1.00 88.00 118 VAL A C 1
ATOM 921 O O . VAL A 1 118 ? 18.963 -1.719 -17.631 1.00 88.00 118 VAL A O 1
ATOM 924 N N . GLU A 1 119 ? 17.767 -0.081 -18.596 1.00 88.62 119 GLU A N 1
ATOM 925 C CA . GLU A 1 119 ? 17.246 0.488 -17.362 1.00 88.62 119 GLU A CA 1
ATOM 926 C C . GLU A 1 119 ? 15.985 -0.271 -16.950 1.00 88.62 119 GLU A C 1
ATOM 928 O O . GLU A 1 119 ? 15.065 -0.433 -17.753 1.00 88.62 119 GLU A O 1
ATOM 933 N N . ARG A 1 120 ? 15.944 -0.750 -15.703 1.00 89.81 120 ARG A N 1
ATOM 934 C CA . ARG A 1 120 ? 14.804 -1.471 -15.123 1.00 89.81 120 ARG A CA 1
ATOM 935 C C . ARG A 1 120 ? 14.267 -0.689 -13.939 1.00 89.81 120 ARG A C 1
ATOM 937 O O . ARG A 1 120 ? 15.048 -0.202 -13.125 1.00 89.81 120 ARG A O 1
ATOM 944 N N . LYS A 1 121 ? 12.944 -0.594 -13.833 1.00 88.94 121 LYS A N 1
ATOM 945 C CA . LYS A 1 121 ? 12.283 0.183 -12.785 1.00 88.94 121 LYS A CA 1
ATOM 946 C C . LYS A 1 121 ? 11.119 -0.586 -12.180 1.00 88.94 121 LYS A C 1
ATOM 948 O O . LYS A 1 121 ? 10.277 -1.114 -12.906 1.00 88.94 121 LYS A O 1
ATOM 953 N N . TYR A 1 122 ? 11.073 -0.599 -10.853 1.00 91.31 122 TYR A N 1
ATOM 954 C CA . TYR A 1 122 ? 9.882 -0.913 -10.082 1.00 91.31 122 TYR A CA 1
ATOM 955 C C . TYR A 1 122 ? 9.159 0.397 -9.798 1.00 91.31 122 TYR A C 1
ATOM 957 O O . TYR A 1 122 ? 9.778 1.382 -9.398 1.00 91.31 122 TYR A O 1
ATOM 965 N N . MET A 1 123 ? 7.851 0.424 -10.012 1.00 89.25 123 MET A N 1
ATOM 966 C CA . MET A 1 123 ? 7.027 1.576 -9.688 1.00 89.25 123 MET A CA 1
ATOM 967 C C . MET A 1 123 ? 5.908 1.146 -8.764 1.00 89.25 123 MET A C 1
ATOM 969 O O . MET A 1 123 ? 4.980 0.465 -9.189 1.00 89.25 123 MET A O 1
ATOM 973 N N . ALA A 1 124 ? 5.994 1.578 -7.511 1.00 89.62 124 ALA A N 1
ATOM 974 C CA . ALA A 1 124 ? 4.899 1.520 -6.561 1.00 89.62 124 ALA A CA 1
ATOM 975 C C . ALA A 1 124 ? 3.863 2.606 -6.891 1.00 89.62 124 ALA A C 1
ATOM 977 O O . ALA A 1 124 ? 4.163 3.800 -6.838 1.00 89.62 124 ALA A O 1
ATOM 978 N N . LEU A 1 125 ? 2.646 2.186 -7.226 1.00 89.75 125 LEU A N 1
ATOM 979 C CA . LEU A 1 125 ? 1.560 3.060 -7.661 1.00 89.75 125 LEU A CA 1
ATOM 980 C C . LEU A 1 125 ? 0.498 3.112 -6.569 1.00 89.75 125 LEU A C 1
ATOM 982 O O . LEU A 1 125 ? 0.014 2.069 -6.138 1.00 89.75 125 LEU A O 1
ATOM 986 N N . GLN A 1 126 ? 0.129 4.309 -6.123 1.00 90.31 126 GLN A N 1
ATOM 987 C CA . GLN A 1 126 ? -0.995 4.500 -5.211 1.00 90.31 126 GLN A CA 1
ATOM 988 C C . GLN A 1 126 ? -1.546 5.920 -5.292 1.00 90.31 126 GLN A C 1
ATOM 990 O O . GLN A 1 126 ? -0.781 6.870 -5.465 1.00 90.31 126 GLN A O 1
ATOM 995 N N . GLU A 1 127 ? -2.852 6.064 -5.100 1.00 88.62 127 GLU A N 1
ATOM 996 C CA . GLU A 1 127 ? -3.510 7.366 -4.996 1.00 88.62 127 GLU A CA 1
ATOM 997 C C . GLU A 1 127 ? -4.901 7.229 -4.363 1.00 88.62 127 GLU A C 1
ATOM 999 O O . GLU A 1 127 ? -5.499 6.151 -4.374 1.00 88.62 127 GLU A O 1
ATOM 1004 N N . VAL A 1 128 ? -5.428 8.336 -3.838 1.00 84.31 128 VAL A N 1
ATOM 1005 C CA . VAL A 1 128 ? -6.796 8.461 -3.316 1.00 84.31 128 VAL A CA 1
ATOM 1006 C C . VAL A 1 128 ? -7.504 9.663 -3.932 1.00 84.31 128 VAL A C 1
ATOM 1008 O O . VAL A 1 128 ? -6.873 10.677 -4.229 1.00 84.31 128 VAL A O 1
ATOM 1011 N N . THR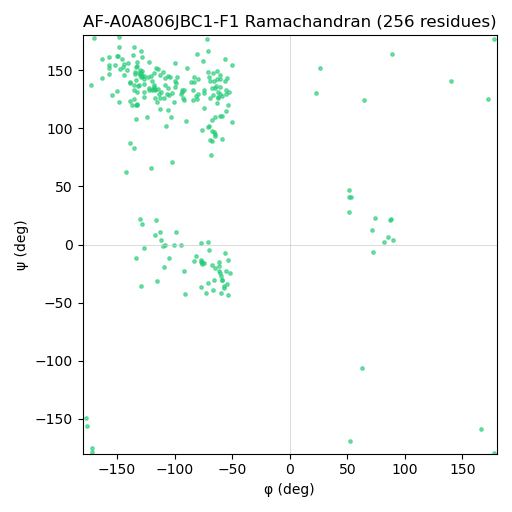 A 1 129 ? -8.824 9.558 -4.073 1.00 73.00 129 THR A N 1
ATOM 1012 C CA . THR A 1 129 ? -9.702 10.528 -4.750 1.00 73.00 129 THR A CA 1
ATOM 1013 C C . THR A 1 129 ? -9.639 11.938 -4.189 1.00 73.00 129 THR A C 1
ATOM 1015 O O . THR A 1 129 ? -9.756 12.903 -4.936 1.00 73.00 129 THR A O 1
ATOM 1018 N N . ALA A 1 130 ? -9.475 12.070 -2.875 1.00 60.59 130 ALA A N 1
ATOM 1019 C CA . ALA A 1 130 ? -9.636 13.343 -2.180 1.00 60.59 130 ALA A CA 1
ATOM 1020 C C . ALA A 1 130 ? -8.339 13.851 -1.516 1.00 60.59 130 ALA A C 1
ATOM 1022 O O . ALA A 1 130 ? -8.376 14.717 -0.645 1.00 60.59 130 ALA A O 1
ATOM 1023 N N . ARG A 1 131 ? -7.181 13.357 -1.995 1.00 63.34 131 ARG A N 1
ATOM 1024 C CA . ARG A 1 131 ? -5.824 13.713 -1.526 1.00 63.34 131 ARG A CA 1
ATOM 1025 C C . ARG A 1 131 ? -5.672 13.575 0.005 1.00 63.34 131 ARG A C 1
ATOM 1027 O O . ARG A 1 131 ? -6.495 12.960 0.676 1.00 63.34 131 ARG A O 1
ATOM 1034 N N . GLU A 1 132 ? -4.565 14.074 0.557 1.00 57.50 132 GLU A N 1
ATOM 1035 C CA . GLU A 1 132 ? -4.191 13.948 1.980 1.00 57.50 132 GLU A CA 1
ATOM 1036 C C . GLU A 1 132 ? -5.261 14.457 2.969 1.00 57.50 132 GLU A C 1
ATOM 1038 O O . GLU A 1 132 ? -5.293 14.022 4.119 1.00 57.50 132 GLU A O 1
ATOM 1043 N N . GLU A 1 133 ? -6.158 15.339 2.523 1.00 61.47 133 GLU A N 1
ATOM 1044 C CA . GLU A 1 133 ? -7.194 15.985 3.340 1.00 61.47 133 GLU A CA 1
ATOM 1045 C C . GLU A 1 133 ? -8.387 15.069 3.658 1.00 61.47 133 GLU A C 1
ATOM 1047 O O . GLU A 1 133 ? -9.135 15.340 4.593 1.00 61.47 133 GLU A O 1
ATOM 1052 N N . ALA A 1 134 ? -8.549 13.959 2.930 1.00 71.06 134 ALA A N 1
ATOM 1053 C CA . ALA A 1 134 ? -9.653 13.012 3.115 1.00 71.06 134 ALA A CA 1
ATOM 1054 C C . ALA A 1 134 ? -9.305 11.778 3.950 1.00 71.06 134 ALA A C 1
ATOM 1056 O O . ALA A 1 134 ? -10.072 10.806 4.002 1.00 71.06 134 ALA A O 1
ATOM 1057 N N . LYS A 1 135 ? -8.141 11.791 4.602 1.00 87.81 135 LYS A N 1
ATOM 1058 C CA . LYS A 1 135 ? -7.846 10.788 5.615 1.00 87.81 135 LYS A CA 1
ATOM 1059 C C . LYS A 1 135 ? -8.882 10.890 6.745 1.00 87.81 135 LYS A C 1
ATOM 1061 O O . LYS A 1 135 ? -9.336 11.973 7.109 1.00 87.81 135 LYS A O 1
ATOM 1066 N N . THR A 1 136 ? -9.281 9.742 7.278 1.00 91.44 136 THR A N 1
ATOM 1067 C CA . THR A 1 136 ? -10.357 9.623 8.264 1.00 91.44 136 THR A CA 1
ATOM 1068 C C . THR A 1 136 ? -9.942 8.660 9.364 1.00 91.44 136 THR A C 1
ATOM 1070 O O . THR A 1 136 ? -9.678 7.485 9.113 1.00 91.44 136 THR A O 1
ATOM 1073 N N . ARG A 1 137 ? -9.897 9.142 10.611 1.00 95.06 137 ARG A N 1
ATOM 1074 C CA . ARG A 1 137 ? -9.670 8.280 11.776 1.00 95.06 137 ARG A CA 1
ATOM 1075 C C . ARG A 1 137 ? -10.984 7.579 12.175 1.00 95.06 137 ARG A C 1
ATOM 1077 O O . ARG A 1 137 ? -11.954 8.283 12.455 1.00 95.06 137 ARG A O 1
ATOM 1084 N N . PRO A 1 138 ? -11.024 6.238 12.283 1.00 95.06 138 PRO A N 1
ATOM 1085 C CA . PRO A 1 138 ? -12.257 5.520 12.597 1.00 95.06 138 PRO A CA 1
ATOM 1086 C C . PRO A 1 138 ? -12.845 5.838 13.980 1.00 95.06 138 PRO A C 1
ATOM 1088 O O . PRO A 1 138 ? -12.144 6.092 14.967 1.00 95.06 138 PRO A O 1
ATOM 1091 N N . THR A 1 139 ? -14.171 5.758 14.070 1.00 95.12 139 THR A N 1
ATOM 1092 C CA . THR A 1 139 ? -14.951 5.985 15.301 1.00 95.12 139 THR A CA 1
ATOM 1093 C C . THR A 1 139 ? -15.271 4.702 16.075 1.00 95.12 139 THR A C 1
ATOM 1095 O O . THR A 1 139 ? -15.886 4.763 17.134 1.00 95.12 139 THR A O 1
ATOM 1098 N N . HIS A 1 140 ? -14.836 3.550 15.570 1.00 95.06 140 HIS A N 1
ATOM 1099 C CA . HIS A 1 140 ? -15.023 2.220 16.147 1.00 95.06 140 HIS A CA 1
ATOM 1100 C C . HIS A 1 140 ? -13.820 1.332 15.796 1.00 95.06 140 HIS A C 1
ATOM 1102 O O . HIS A 1 140 ? -12.949 1.738 15.022 1.00 95.06 140 HIS A O 1
ATOM 1108 N N . ASP A 1 141 ? -13.729 0.156 16.415 1.00 97.00 141 ASP A N 1
ATOM 1109 C CA . ASP A 1 141 ? -12.683 -0.820 16.104 1.00 97.00 141 ASP A CA 1
ATOM 1110 C C . ASP A 1 141 ? -12.855 -1.338 14.670 1.00 97.00 141 ASP A C 1
ATOM 1112 O O . ASP A 1 141 ? -13.974 -1.565 14.221 1.00 97.00 141 ASP A O 1
ATOM 1116 N N . LEU A 1 142 ? -11.742 -1.523 13.958 1.00 96.75 142 LEU A N 1
ATOM 1117 C CA . LEU A 1 142 ? -11.739 -2.042 12.589 1.00 96.75 142 LEU A CA 1
ATOM 1118 C C . LEU A 1 142 ? -10.601 -3.040 12.397 1.00 96.75 142 LEU A C 1
ATOM 1120 O O . LEU A 1 142 ? -9.469 -2.800 12.825 1.00 96.75 142 LEU A O 1
ATOM 1124 N N . SER A 1 143 ? -10.888 -4.130 11.693 1.00 97.88 143 SER A N 1
ATOM 1125 C CA . SER A 1 143 ? -9.891 -5.090 11.213 1.00 97.88 143 SER A CA 1
ATOM 1126 C C . SER A 1 143 ? -9.747 -4.952 9.705 1.00 97.88 143 SER A C 1
ATOM 1128 O O . SER A 1 143 ? -10.749 -4.841 9.015 1.00 97.88 143 SER A O 1
ATOM 1130 N N . TYR A 1 144 ? -8.523 -4.973 9.184 1.00 97.69 144 TYR A N 1
ATOM 1131 C CA . TYR A 1 144 ? -8.224 -4.789 7.764 1.00 97.69 144 TYR A CA 1
ATOM 1132 C C . TYR A 1 144 ? -7.512 -6.011 7.205 1.00 97.69 144 TYR A C 1
ATOM 1134 O O . TYR A 1 144 ? -6.668 -6.608 7.880 1.00 97.69 144 TYR A O 1
ATOM 1142 N N . GLN A 1 145 ? -7.793 -6.329 5.944 1.00 98.00 145 GLN A N 1
ATOM 1143 C CA . GLN A 1 145 ? -7.076 -7.342 5.176 1.00 98.00 145 GLN A CA 1
ATOM 1144 C C . GLN A 1 145 ? -6.723 -6.812 3.792 1.00 98.00 145 GLN A C 1
ATOM 1146 O O . GLN A 1 145 ? -7.502 -6.095 3.163 1.00 98.00 145 GLN A O 1
ATOM 1151 N N . GLY A 1 146 ? -5.532 -7.159 3.318 1.00 97.69 146 GLY A N 1
ATOM 1152 C CA . GLY A 1 146 ? -5.055 -6.687 2.031 1.00 97.69 146 GLY A CA 1
ATOM 1153 C C . GLY A 1 146 ? -3.710 -7.258 1.628 1.00 97.69 146 GLY A C 1
ATOM 1154 O O . GLY A 1 146 ? -3.302 -8.341 2.061 1.00 97.69 146 GLY A O 1
ATOM 1155 N N . LYS A 1 147 ? -3.024 -6.517 0.761 1.00 98.12 147 LYS A N 1
ATOM 1156 C CA . LYS A 1 147 ? -1.745 -6.919 0.178 1.00 98.12 147 LYS A CA 1
ATOM 1157 C C . LYS A 1 147 ? -0.744 -5.783 0.236 1.00 98.12 147 LYS A C 1
ATOM 1159 O O . LYS A 1 147 ? -1.100 -4.609 0.160 1.00 98.12 147 LYS A O 1
ATOM 1164 N N . MET A 1 148 ? 0.516 -6.173 0.285 1.00 98.00 148 MET A N 1
ATOM 1165 C CA . MET A 1 148 ? 1.639 -5.332 -0.069 1.00 98.00 148 MET A CA 1
ATOM 1166 C C . MET A 1 148 ? 2.187 -5.785 -1.418 1.00 98.00 148 MET A C 1
ATOM 1168 O O . MET A 1 148 ? 2.401 -6.982 -1.616 1.00 98.00 148 MET A O 1
ATOM 1172 N N . TYR A 1 149 ? 2.453 -4.833 -2.306 1.00 97.75 149 TYR A N 1
ATOM 1173 C CA . TYR A 1 149 ? 3.258 -5.045 -3.506 1.00 97.75 149 TYR A CA 1
ATOM 1174 C C . TYR A 1 149 ? 4.604 -4.379 -3.317 1.00 97.75 149 TYR A C 1
ATOM 1176 O O . TYR A 1 149 ? 4.652 -3.212 -2.922 1.00 97.75 149 TYR A O 1
ATOM 1184 N N . TYR A 1 150 ? 5.684 -5.111 -3.565 1.00 96.06 150 TYR A N 1
ATOM 1185 C CA . TYR A 1 150 ? 7.033 -4.616 -3.316 1.00 96.06 150 TYR A CA 1
ATOM 1186 C C . TYR A 1 150 ? 8.055 -5.227 -4.269 1.00 96.06 150 TYR A C 1
ATOM 1188 O O . TYR A 1 150 ? 7.807 -6.276 -4.857 1.00 96.06 150 TYR A O 1
ATOM 1196 N N . ALA A 1 151 ? 9.222 -4.606 -4.389 1.00 94.44 151 ALA A N 1
ATOM 1197 C CA . ALA A 1 151 ? 10.376 -5.189 -5.066 1.00 94.44 151 ALA A CA 1
ATOM 1198 C C . ALA A 1 151 ? 11.650 -4.962 -4.250 1.00 94.44 151 ALA A C 1
ATOM 1200 O O . ALA A 1 151 ? 11.676 -4.134 -3.338 1.00 94.44 151 ALA A O 1
ATOM 1201 N N . LEU A 1 152 ? 12.696 -5.724 -4.573 1.00 91.94 152 LEU A N 1
ATOM 1202 C CA . LEU A 1 152 ? 14.045 -5.458 -4.078 1.00 91.94 152 LEU A CA 1
ATOM 1203 C C . LEU A 1 152 ? 14.718 -4.452 -5.013 1.00 91.94 152 LEU A C 1
ATOM 1205 O O . LEU A 1 152 ? 14.629 -4.604 -6.230 1.00 91.94 152 LEU A O 1
ATOM 1209 N N . ASN A 1 153 ? 15.469 -3.497 -4.471 1.00 86.88 153 ASN A N 1
ATOM 1210 C CA . ASN A 1 153 ? 16.193 -2.506 -5.274 1.00 86.88 153 ASN A CA 1
ATOM 1211 C C . ASN A 1 153 ? 17.194 -3.159 -6.243 1.00 86.88 153 ASN A C 1
ATOM 1213 O O . ASN A 1 153 ? 17.439 -2.636 -7.325 1.00 86.88 153 ASN A O 1
ATOM 1217 N N . ALA A 1 154 ? 17.754 -4.314 -5.867 1.00 86.50 154 ALA A N 1
ATOM 1218 C CA . ALA A 1 154 ? 18.674 -5.090 -6.698 1.00 86.50 154 ALA A CA 1
ATOM 1219 C C . ALA A 1 154 ? 17.981 -5.902 -7.814 1.00 86.50 154 ALA A C 1
ATOM 1221 O O . ALA A 1 154 ? 18.659 -6.381 -8.718 1.00 86.50 154 ALA A O 1
ATOM 1222 N N . ALA A 1 155 ? 16.658 -6.077 -7.746 1.00 89.75 155 ALA A N 1
ATOM 1223 C CA . ALA A 1 155 ? 15.861 -6.825 -8.721 1.00 89.75 155 ALA A CA 1
ATOM 1224 C C . ALA A 1 155 ? 14.495 -6.137 -8.947 1.00 89.75 155 ALA A C 1
ATOM 1226 O O . ALA A 1 155 ? 13.447 -6.710 -8.623 1.00 89.75 155 ALA A O 1
ATOM 1227 N N . PRO A 1 156 ? 14.480 -4.891 -9.462 1.00 88.75 156 PRO A N 1
ATOM 1228 C CA . PRO A 1 156 ? 13.265 -4.083 -9.601 1.00 88.75 156 PRO A CA 1
ATOM 1229 C C . PRO A 1 156 ? 12.242 -4.681 -10.583 1.00 88.75 156 PRO A C 1
ATOM 1231 O O . PRO A 1 156 ? 11.057 -4.362 -10.535 1.00 88.75 156 PRO A O 1
ATOM 1234 N N . GLU A 1 157 ? 12.666 -5.570 -11.478 1.00 89.56 157 GLU A N 1
ATOM 1235 C CA . GLU A 1 157 ? 11.777 -6.301 -12.379 1.00 89.56 157 GLU A CA 1
ATOM 1236 C C . GLU A 1 157 ? 11.013 -7.451 -11.702 1.00 89.56 157 GLU A C 1
ATOM 1238 O O . GLU A 1 157 ? 10.017 -7.927 -12.251 1.00 89.56 157 GLU A O 1
ATOM 1243 N N . GLN A 1 158 ? 11.438 -7.868 -10.505 1.00 92.19 158 GLN A N 1
ATOM 1244 C CA . GLN A 1 158 ? 10.872 -8.988 -9.752 1.00 92.19 158 GLN A CA 1
ATOM 1245 C C . GLN A 1 158 ? 9.972 -8.486 -8.622 1.00 92.19 158 GLN A C 1
ATOM 1247 O O . GLN A 1 158 ? 10.303 -8.583 -7.437 1.00 92.19 158 GLN A O 1
ATOM 1252 N N . ALA A 1 159 ? 8.813 -7.947 -8.998 1.00 94.25 159 ALA A N 1
ATOM 1253 C CA . ALA A 1 159 ? 7.788 -7.584 -8.031 1.00 94.25 159 ALA A CA 1
ATOM 1254 C C . ALA A 1 159 ? 7.259 -8.821 -7.286 1.00 94.25 159 ALA A C 1
ATOM 1256 O O . ALA A 1 159 ? 7.085 -9.901 -7.854 1.00 94.25 159 ALA A O 1
ATOM 1257 N N . LYS A 1 160 ? 6.991 -8.640 -5.998 1.00 95.81 160 LYS A N 1
ATOM 1258 C CA . LYS A 1 160 ? 6.551 -9.654 -5.044 1.00 95.81 160 LYS A CA 1
ATOM 1259 C C . LYS A 1 160 ? 5.298 -9.177 -4.317 1.00 95.81 160 LYS A C 1
ATOM 1261 O O . LYS A 1 160 ? 4.990 -7.984 -4.270 1.00 95.81 160 LYS A O 1
ATOM 1266 N N . GLU A 1 161 ? 4.585 -10.132 -3.730 1.00 97.06 161 GLU A N 1
ATOM 1267 C CA . GLU A 1 161 ? 3.378 -9.885 -2.945 1.00 97.06 161 GLU A CA 1
ATOM 1268 C C . GLU A 1 161 ? 3.571 -10.379 -1.512 1.00 97.06 161 GLU A C 1
ATOM 1270 O O . GLU A 1 161 ? 4.134 -11.450 -1.294 1.00 97.06 161 GLU A O 1
ATOM 1275 N N . ALA A 1 162 ? 3.057 -9.627 -0.545 1.00 97.69 162 ALA A N 1
ATOM 1276 C CA . ALA A 1 162 ? 2.973 -10.038 0.853 1.00 97.69 162 ALA A CA 1
ATOM 1277 C C . ALA A 1 162 ? 1.552 -9.807 1.383 1.00 97.69 162 ALA A C 1
ATOM 1279 O O . ALA A 1 162 ? 0.832 -8.921 0.914 1.00 97.69 162 ALA A O 1
ATOM 1280 N N . ASN A 1 163 ? 1.117 -10.624 2.344 1.00 98.31 163 ASN A N 1
ATOM 1281 C CA . ASN A 1 163 ? -0.197 -10.445 2.967 1.00 98.31 163 ASN A CA 1
ATOM 1282 C C . ASN A 1 163 ? -0.131 -9.338 4.012 1.00 98.31 163 ASN A C 1
ATOM 1284 O O . ASN A 1 163 ? 0.850 -9.254 4.746 1.00 98.31 163 ASN A O 1
ATOM 1288 N N . VAL A 1 164 ? -1.187 -8.535 4.113 1.00 98.56 164 VAL A N 1
ATOM 1289 C CA . VAL A 1 164 ? -1.300 -7.481 5.123 1.00 98.56 164 VAL A CA 1
ATOM 1290 C C . VAL A 1 164 ? -2.550 -7.706 5.955 1.00 98.56 164 VAL A C 1
ATOM 1292 O O . VAL A 1 164 ? -3.638 -7.912 5.416 1.00 98.56 164 VAL A O 1
ATOM 1295 N N . THR A 1 165 ? -2.390 -7.611 7.270 1.00 98.38 165 THR A N 1
ATOM 1296 C CA . THR A 1 165 ? -3.497 -7.481 8.218 1.00 98.38 165 THR A CA 1
ATOM 1297 C C . THR A 1 165 ? -3.255 -6.275 9.103 1.00 98.38 165 THR A C 1
ATOM 1299 O O . THR A 1 165 ? -2.114 -6.024 9.495 1.00 98.38 165 THR A O 1
ATOM 1302 N N . ALA A 1 166 ? -4.307 -5.564 9.484 1.00 98.19 166 ALA A N 1
ATOM 1303 C CA . ALA A 1 166 ? -4.190 -4.528 10.498 1.00 98.19 166 ALA A CA 1
ATOM 1304 C C . ALA A 1 166 ? -5.388 -4.526 11.441 1.00 98.19 166 ALA A C 1
ATOM 1306 O O . ALA A 1 166 ? -6.474 -4.970 11.076 1.00 98.19 166 ALA A O 1
ATOM 1307 N N . THR A 1 167 ? -5.198 -3.996 12.643 1.00 97.88 167 THR A N 1
ATOM 1308 C CA . THR A 1 167 ? -6.283 -3.779 13.601 1.00 97.88 167 THR A CA 1
ATOM 1309 C C . THR A 1 167 ? -6.172 -2.377 14.162 1.00 97.88 167 THR A C 1
ATOM 1311 O O . THR A 1 167 ? -5.164 -2.031 14.780 1.00 97.88 167 THR A O 1
ATOM 1314 N N . TYR A 1 168 ? -7.216 -1.583 13.953 1.00 97.94 168 TYR A N 1
ATOM 1315 C CA . TYR A 1 168 ? -7.414 -0.298 14.597 1.00 97.94 168 TYR A CA 1
ATOM 1316 C C . TYR A 1 168 ? -8.263 -0.478 15.855 1.00 97.94 168 TYR A C 1
ATOM 1318 O O . TYR A 1 168 ? -9.305 -1.133 15.826 1.00 97.94 168 TYR A O 1
ATOM 1326 N N . ARG A 1 169 ? -7.817 0.125 16.956 1.00 97.75 169 ARG A N 1
ATOM 1327 C CA . ARG A 1 169 ? -8.517 0.156 18.238 1.00 97.75 169 ARG A CA 1
ATOM 1328 C C . ARG A 1 169 ? -8.954 1.581 18.534 1.00 97.75 169 ARG A C 1
ATOM 1330 O O . ARG A 1 169 ? -8.120 2.467 18.737 1.00 97.75 169 ARG A O 1
ATOM 1337 N N . HIS A 1 170 ? -10.260 1.804 18.604 1.00 96.75 170 HIS A N 1
ATOM 1338 C CA . HIS A 1 170 ? -10.824 3.117 18.869 1.00 96.75 170 HIS A CA 1
ATOM 1339 C C . HIS A 1 170 ? -10.501 3.593 20.284 1.00 96.75 170 HIS A C 1
ATOM 1341 O O . HIS A 1 170 ? -10.181 4.766 20.461 1.00 96.75 170 HIS A O 1
ATOM 1347 N N . THR A 1 171 ? -10.520 2.715 21.289 1.00 96.19 171 THR A N 1
ATOM 1348 C CA . THR A 1 171 ? -10.314 3.091 22.700 1.00 96.19 171 THR A CA 1
ATOM 1349 C C . THR A 1 171 ? -9.024 3.880 22.921 1.00 96.19 171 THR A C 1
ATOM 1351 O O . THR A 1 171 ? -9.037 4.903 23.598 1.00 96.19 171 THR A O 1
ATOM 1354 N N . ASN A 1 172 ? -7.924 3.455 22.300 1.00 96.06 172 ASN A N 1
ATOM 1355 C CA . ASN A 1 172 ? -6.620 4.110 22.412 1.00 96.06 172 ASN A CA 1
ATOM 1356 C C . ASN A 1 172 ? -6.151 4.763 21.103 1.00 96.06 172 ASN A C 1
ATOM 1358 O O . ASN A 1 172 ? -4.999 5.171 21.007 1.00 96.06 172 ASN A O 1
ATOM 1362 N N . LYS A 1 173 ? -7.039 4.866 20.104 1.00 97.75 173 LYS A N 1
ATOM 1363 C CA . LYS A 1 173 ? -6.785 5.507 18.805 1.00 97.75 173 LYS A CA 1
ATOM 1364 C C . LYS A 1 173 ? -5.509 4.989 18.130 1.00 97.75 173 LYS A C 1
ATOM 1366 O O . LYS A 1 173 ? -4.757 5.768 17.549 1.00 97.75 173 LYS A O 1
ATOM 1371 N N . SER A 1 174 ? -5.266 3.683 18.207 1.00 97.75 174 SER A N 1
ATOM 1372 C CA . SER A 1 174 ? -4.019 3.072 17.742 1.00 97.75 174 SER A CA 1
ATOM 1373 C C . SER A 1 174 ? -4.247 1.994 16.694 1.00 97.75 174 SER A C 1
ATOM 1375 O O . SER A 1 174 ? -5.321 1.400 16.619 1.00 97.75 174 SER A O 1
ATOM 1377 N N . ILE A 1 175 ? -3.217 1.728 15.897 1.00 98.19 175 ILE A N 1
ATOM 1378 C CA . ILE A 1 175 ? -3.204 0.686 14.881 1.00 98.19 175 ILE A CA 1
ATOM 1379 C C . ILE A 1 175 ? -2.002 -0.242 15.066 1.00 98.19 175 ILE A C 1
ATOM 1381 O O . ILE A 1 175 ? -0.900 0.188 15.422 1.00 98.19 175 ILE A O 1
ATOM 1385 N N . LEU A 1 176 ? -2.234 -1.528 14.818 1.00 97.88 176 LEU A N 1
ATOM 1386 C CA . LEU A 1 176 ? -1.211 -2.555 14.664 1.00 97.88 176 LEU A CA 1
ATOM 1387 C C . LEU A 1 176 ? -1.272 -3.069 13.227 1.00 97.88 176 LEU A C 1
ATOM 1389 O O . LEU A 1 176 ? -2.325 -3.547 12.812 1.00 97.88 176 LEU A O 1
ATOM 1393 N N . ILE A 1 177 ? -0.171 -2.984 12.484 1.00 98.44 177 ILE A N 1
ATOM 1394 C CA . ILE A 1 177 ? -0.069 -3.494 11.110 1.00 98.44 177 ILE A CA 1
ATOM 1395 C C . ILE A 1 177 ? 0.890 -4.683 11.118 1.00 98.44 177 ILE A C 1
ATOM 1397 O O . ILE A 1 177 ? 1.981 -4.588 11.674 1.00 98.44 177 ILE A O 1
ATOM 1401 N N . SER A 1 178 ? 0.496 -5.794 10.500 1.00 98.06 178 SER A N 1
ATOM 1402 C CA . SER A 1 178 ? 1.331 -6.975 10.272 1.00 98.06 178 SER A CA 1
ATOM 1403 C C . SER A 1 178 ? 1.413 -7.284 8.780 1.00 98.06 178 SER A C 1
ATOM 1405 O O . SER A 1 178 ? 0.401 -7.271 8.079 1.00 98.06 178 SER A O 1
ATOM 1407 N N . ILE A 1 179 ? 2.625 -7.564 8.305 1.00 98.00 179 ILE A N 1
ATOM 1408 C CA . ILE A 1 179 ? 2.945 -7.848 6.906 1.00 98.00 179 ILE A CA 1
ATOM 1409 C C . ILE A 1 179 ? 3.690 -9.180 6.865 1.00 98.00 179 ILE A C 1
ATOM 1411 O O . ILE A 1 179 ? 4.682 -9.345 7.567 1.00 98.00 179 ILE A O 1
ATOM 1415 N N . TYR A 1 180 ? 3.231 -10.127 6.055 1.00 97.44 180 TYR A N 1
ATOM 1416 C CA . TYR A 1 180 ? 3.721 -11.504 6.088 1.00 97.44 180 TYR A CA 1
ATOM 1417 C C . TYR A 1 180 ? 4.480 -11.872 4.816 1.00 97.44 180 TYR A C 1
ATOM 1419 O O . TYR A 1 180 ? 3.924 -11.762 3.718 1.00 97.44 180 TYR A O 1
ATOM 1427 N N . GLY A 1 181 ? 5.713 -12.362 4.975 1.00 92.06 181 GLY A N 1
ATOM 1428 C CA . GLY A 1 181 ? 6.537 -12.892 3.883 1.00 92.06 181 GLY A CA 1
ATOM 1429 C C . GLY A 1 181 ? 7.389 -11.875 3.112 1.00 92.06 181 GLY A C 1
A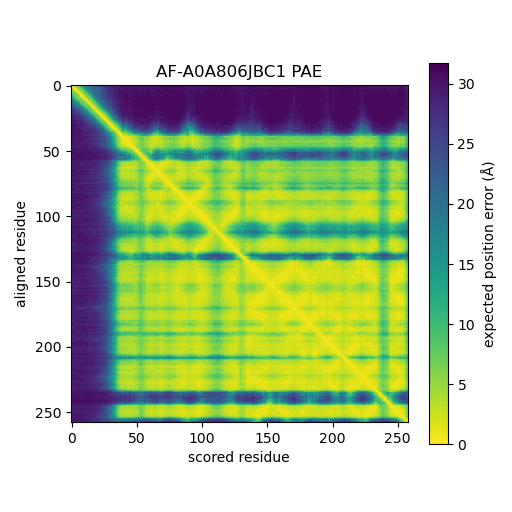TOM 1430 O O . GLY A 1 181 ? 7.819 -12.171 1.996 1.00 92.06 181 GLY A O 1
ATOM 1431 N N . VAL A 1 182 ? 7.685 -10.699 3.674 1.00 91.38 182 VAL A N 1
ATOM 1432 C CA . VAL A 1 182 ? 8.563 -9.702 3.037 1.00 91.38 182 VAL A CA 1
ATOM 1433 C C . VAL A 1 182 ? 10.003 -10.206 3.032 1.00 91.38 182 VAL A C 1
ATOM 1435 O O . VAL A 1 182 ? 10.703 -10.189 4.042 1.00 91.38 182 VAL A O 1
ATOM 1438 N N . ASN A 1 183 ? 10.444 -10.687 1.871 1.00 87.44 183 ASN A N 1
ATOM 1439 C CA . ASN A 1 183 ? 11.766 -11.287 1.674 1.00 87.44 183 ASN A CA 1
ATOM 1440 C C . ASN A 1 183 ? 12.056 -12.419 2.683 1.00 87.44 183 ASN A C 1
ATOM 1442 O O . ASN A 1 183 ? 13.145 -12.506 3.242 1.00 87.44 183 ASN A O 1
ATOM 1446 N N . GLY A 1 184 ? 11.043 -13.252 2.950 1.00 87.38 184 GLY A N 1
ATOM 1447 C CA . GLY A 1 184 ? 11.122 -14.345 3.924 1.00 87.38 184 GLY A CA 1
ATOM 1448 C C . GLY A 1 184 ? 10.914 -13.930 5.385 1.00 87.38 184 GLY A C 1
ATOM 1449 O O . GLY A 1 184 ? 10.974 -14.793 6.254 1.00 87.38 184 GLY A O 1
ATOM 1450 N N . ASN A 1 185 ? 10.639 -12.651 5.662 1.00 91.12 185 ASN A N 1
ATOM 1451 C CA . ASN A 1 185 ? 10.419 -12.137 7.012 1.00 91.12 185 ASN A CA 1
ATOM 1452 C C . ASN A 1 185 ? 8.976 -11.674 7.234 1.00 91.12 185 ASN A C 1
ATOM 1454 O O . ASN A 1 185 ? 8.354 -11.073 6.356 1.00 91.12 185 ASN A O 1
ATOM 1458 N N . ASP A 1 186 ? 8.484 -11.867 8.454 1.00 95.44 186 ASP A N 1
ATOM 1459 C CA . ASP A 1 186 ? 7.239 -11.261 8.916 1.00 95.44 186 ASP A CA 1
ATOM 1460 C C . ASP A 1 186 ? 7.541 -9.957 9.649 1.00 95.44 186 ASP A C 1
ATOM 1462 O O . ASP A 1 186 ? 8.368 -9.914 10.565 1.00 95.44 186 ASP A O 1
ATOM 1466 N N . LEU A 1 187 ? 6.850 -8.892 9.256 1.00 95.81 187 LEU A N 1
ATOM 1467 C CA . LEU A 1 187 ? 7.000 -7.556 9.809 1.00 95.81 187 LEU A CA 1
ATOM 1468 C C . LEU A 1 187 ? 5.769 -7.172 10.623 1.00 95.81 187 LEU A C 1
ATOM 1470 O O . LEU A 1 187 ? 4.641 -7.550 10.308 1.00 95.81 187 LEU A O 1
ATOM 1474 N N . THR A 1 188 ? 5.973 -6.368 11.655 1.00 97.19 188 THR A N 1
ATOM 1475 C CA . THR A 1 188 ? 4.890 -5.757 12.419 1.00 97.19 188 THR A CA 1
ATOM 1476 C C . THR A 1 188 ? 5.271 -4.362 12.874 1.00 97.19 188 THR A C 1
ATOM 1478 O O . THR A 1 188 ? 6.441 -4.066 13.102 1.00 97.19 188 THR A O 1
ATOM 1481 N N . THR A 1 189 ? 4.285 -3.500 13.060 1.00 95.56 189 THR A N 1
ATOM 1482 C CA . THR A 1 189 ? 4.480 -2.260 13.812 1.00 95.56 189 THR A CA 1
ATOM 1483 C C . THR A 1 189 ? 4.414 -2.559 15.308 1.00 95.56 189 THR A C 1
ATOM 1485 O O . THR A 1 189 ? 3.888 -3.594 15.728 1.00 95.56 189 THR A O 1
ATOM 1488 N N . ASN A 1 190 ? 4.892 -1.629 16.133 1.00 91.12 190 ASN A N 1
ATOM 1489 C CA . ASN A 1 190 ? 4.356 -1.511 17.489 1.00 91.12 190 ASN A CA 1
ATOM 1490 C C . ASN A 1 190 ? 2.933 -0.938 17.416 1.00 91.12 190 ASN A C 1
ATOM 1492 O O . ASN A 1 190 ? 2.517 -0.399 16.383 1.00 91.12 190 ASN A O 1
ATOM 1496 N N . GLN A 1 191 ? 2.187 -1.020 18.517 1.00 88.62 191 GLN A N 1
ATOM 1497 C CA . GLN A 1 191 ? 0.916 -0.312 18.619 1.00 88.62 191 GLN A CA 1
ATOM 1498 C C . GLN A 1 191 ? 1.180 1.193 18.477 1.00 88.62 191 GLN A C 1
ATOM 1500 O O . GLN A 1 191 ? 1.846 1.796 19.315 1.00 88.62 191 GLN A O 1
ATOM 1505 N N . THR A 1 192 ? 0.730 1.767 17.361 1.00 93.69 192 THR A N 1
ATOM 1506 C CA . THR A 1 192 ? 1.077 3.130 16.937 1.00 93.69 192 THR A CA 1
ATOM 1507 C C . THR A 1 192 ? -0.167 3.997 16.965 1.00 93.69 192 THR A C 1
ATOM 1509 O O . THR A 1 192 ? -1.202 3.592 16.445 1.00 93.69 192 THR A O 1
ATOM 1512 N N . ASN A 1 193 ? -0.074 5.198 17.530 1.00 96.75 193 ASN A N 1
ATOM 1513 C CA . ASN A 1 193 ? -1.172 6.159 17.499 1.00 96.75 193 ASN A CA 1
ATOM 1514 C C . ASN A 1 193 ? -1.483 6.607 16.066 1.00 96.75 193 ASN A C 1
ATOM 1516 O O . ASN A 1 193 ? -0.582 6.918 15.289 1.00 96.75 193 ASN A O 1
ATOM 1520 N N . VAL A 1 194 ? -2.772 6.677 15.749 1.00 97.50 194 VAL A N 1
ATOM 1521 C CA . VAL A 1 194 ? -3.285 7.267 14.515 1.00 97.50 194 VAL A CA 1
ATOM 1522 C C . VAL A 1 194 ? -3.597 8.737 14.785 1.00 97.50 194 VAL A C 1
ATOM 1524 O O . VAL A 1 194 ? -4.365 9.060 15.703 1.00 97.50 194 VAL A O 1
ATOM 1527 N N . SER A 1 195 ? -3.011 9.626 13.981 1.00 96.00 195 SER A N 1
ATOM 1528 C CA . SER A 1 195 ? -3.242 11.072 14.058 1.00 96.00 195 SER A CA 1
ATOM 1529 C C . SER A 1 195 ? -4.726 11.409 13.918 1.00 96.00 195 SER A C 1
ATOM 1531 O O . SER A 1 195 ? -5.510 10.618 13.400 1.00 96.00 195 SER A O 1
ATOM 1533 N N . GLU A 1 196 ? -5.137 12.595 14.368 1.00 93.56 196 GLU A N 1
ATOM 1534 C CA . GLU A 1 196 ? -6.554 12.992 14.342 1.00 93.56 196 GLU A CA 1
ATOM 1535 C C . GLU A 1 196 ? -7.173 12.949 12.952 1.00 93.56 196 GLU A C 1
ATOM 1537 O O . GLU A 1 196 ? -8.299 12.482 12.799 1.00 93.56 196 GLU A O 1
ATOM 1542 N N . ASN A 1 197 ? -6.392 13.337 11.948 1.00 92.12 197 ASN A N 1
ATOM 1543 C CA . ASN A 1 197 ? -6.782 13.261 10.552 1.00 92.12 197 ASN A CA 1
ATOM 1544 C C . ASN A 1 197 ? -6.691 11.846 9.960 1.00 92.12 197 ASN A C 1
ATOM 1546 O O . ASN A 1 197 ? -6.928 11.709 8.783 1.00 92.12 197 ASN A O 1
ATOM 1550 N N . GLY A 1 198 ? -6.312 10.796 10.693 1.00 94.88 198 GLY A N 1
ATOM 1551 C CA . GLY A 1 198 ? -6.159 9.441 10.140 1.00 94.88 198 GLY A CA 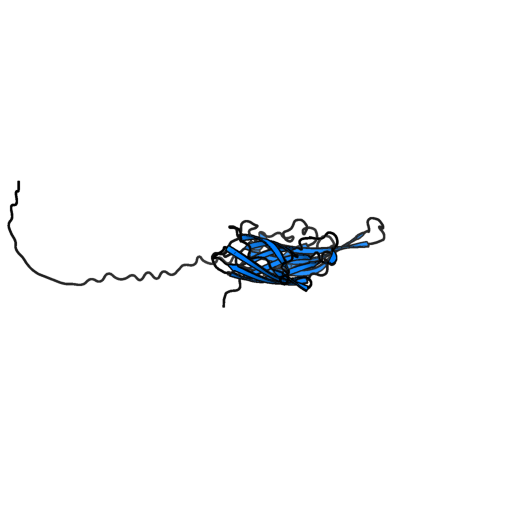1
ATOM 1552 C C . GLY A 1 198 ? -4.769 9.110 9.581 1.00 94.88 198 GLY A C 1
ATOM 1553 O O . GLY A 1 198 ? -4.580 8.015 9.053 1.00 94.88 198 GLY A O 1
ATOM 1554 N N . SER A 1 199 ? -3.784 10.008 9.692 1.00 95.56 199 SER A N 1
ATOM 1555 C CA . SER A 1 199 ? -2.401 9.738 9.258 1.00 95.56 199 SER A CA 1
ATOM 1556 C C . SER A 1 199 ? -1.679 8.742 10.165 1.00 95.56 199 SER A C 1
ATOM 1558 O O . SER A 1 199 ? -1.911 8.693 11.376 1.00 95.56 199 SER A O 1
ATOM 1560 N N . ILE A 1 200 ? -0.774 7.966 9.565 1.00 96.75 200 ILE A N 1
ATOM 1561 C CA . ILE A 1 200 ? 0.053 6.969 10.243 1.00 96.75 200 ILE A CA 1
ATOM 1562 C C . ILE A 1 200 ? 1.492 7.101 9.738 1.00 96.75 200 ILE A C 1
ATOM 1564 O O . ILE A 1 200 ? 1.752 6.979 8.542 1.00 96.75 200 ILE A O 1
ATOM 1568 N N . PHE A 1 201 ? 2.430 7.281 10.663 1.00 95.75 201 PHE A N 1
ATOM 1569 C CA . PHE A 1 201 ? 3.864 7.182 10.409 1.00 95.75 201 PHE A CA 1
ATOM 1570 C C . PHE A 1 201 ? 4.493 6.329 11.509 1.00 95.75 201 PHE A C 1
ATOM 1572 O O . PHE A 1 201 ? 4.354 6.645 12.691 1.00 95.75 201 PHE A O 1
ATOM 1579 N N . THR A 1 202 ? 5.120 5.209 11.147 1.00 95.81 202 THR A N 1
ATOM 1580 C CA . THR A 1 202 ? 5.634 4.254 12.138 1.00 95.81 202 THR A CA 1
ATOM 1581 C C . THR A 1 202 ? 6.753 3.373 11.608 1.00 95.81 202 THR A C 1
ATOM 1583 O O . THR A 1 202 ? 6.916 3.192 10.403 1.00 95.81 202 THR A O 1
ATOM 1586 N N . ARG A 1 203 ? 7.509 2.784 12.534 1.00 95.25 203 ARG A N 1
ATOM 1587 C CA . ARG A 1 203 ? 8.523 1.776 12.236 1.00 95.25 203 ARG A CA 1
ATOM 1588 C C . ARG A 1 203 ? 7.910 0.389 12.108 1.00 95.25 203 ARG A C 1
ATOM 1590 O O . ARG A 1 203 ? 6.996 0.011 12.844 1.00 95.25 203 ARG A O 1
ATOM 1597 N N . LEU A 1 204 ? 8.480 -0.379 11.193 1.00 95.00 204 LEU A N 1
ATOM 1598 C CA . LEU A 1 204 ? 8.262 -1.804 11.022 1.00 95.00 204 LEU A CA 1
ATOM 1599 C C . LEU A 1 204 ? 9.416 -2.559 11.672 1.00 95.00 204 LEU A C 1
ATOM 1601 O O . LEU A 1 204 ? 10.580 -2.172 11.566 1.00 95.00 204 LEU A O 1
ATOM 1605 N N . TYR A 1 205 ? 9.079 -3.663 12.316 1.00 93.88 205 TYR A N 1
ATOM 1606 C CA . TYR A 1 205 ? 9.998 -4.513 13.045 1.00 93.88 205 TYR A CA 1
ATOM 1607 C C . TYR A 1 205 ? 9.835 -5.959 12.604 1.00 93.88 205 TYR A C 1
ATOM 1609 O O . TYR A 1 205 ? 8.718 -6.387 12.315 1.00 93.88 205 TYR A O 1
ATOM 1617 N N . LEU A 1 206 ? 10.921 -6.731 12.624 1.00 92.88 206 LEU A N 1
ATOM 1618 C CA . LEU A 1 206 ? 10.832 -8.185 12.514 1.00 92.88 206 LEU A CA 1
ATOM 1619 C C . LEU A 1 206 ? 9.967 -8.729 13.657 1.00 92.88 206 LEU A C 1
ATOM 1621 O O . LEU A 1 206 ? 10.196 -8.411 14.828 1.00 92.88 206 LEU A O 1
ATOM 1625 N N . LYS A 1 207 ? 8.963 -9.539 13.327 1.00 90.38 207 LYS A N 1
ATOM 1626 C CA . LYS A 1 207 ? 7.975 -10.033 14.293 1.00 90.38 207 LYS A CA 1
ATOM 1627 C C . LYS A 1 207 ? 8.587 -10.961 15.348 1.00 90.38 207 LYS A C 1
ATOM 1629 O O . LYS A 1 207 ? 8.112 -10.975 16.481 1.00 90.38 207 LYS A O 1
ATOM 1634 N N . ASP A 1 208 ? 9.639 -11.697 14.994 1.00 86.44 208 ASP A N 1
ATOM 1635 C CA . ASP A 1 208 ? 10.338 -12.650 15.865 1.00 86.44 208 ASP A CA 1
ATOM 1636 C C . ASP A 1 208 ? 11.271 -11.971 16.883 1.00 86.44 208 ASP A C 1
ATOM 1638 O O . ASP A 1 208 ? 11.386 -12.433 18.016 1.00 86.44 208 ASP A O 1
ATOM 1642 N N . LYS A 1 209 ? 11.939 -10.877 16.497 1.00 81.81 209 LYS A N 1
ATOM 1643 C CA . LYS A 1 209 ? 13.053 -10.287 17.271 1.00 81.81 209 LYS A CA 1
ATOM 1644 C C . LYS A 1 209 ? 12.897 -8.804 17.594 1.00 81.81 209 LYS A C 1
ATOM 1646 O O . LYS A 1 209 ? 13.750 -8.238 18.272 1.00 81.81 209 LYS A O 1
ATOM 1651 N N . ARG A 1 210 ? 11.824 -8.159 17.120 1.00 82.25 210 ARG A N 1
ATOM 1652 C CA . ARG A 1 210 ? 11.577 -6.707 17.233 1.00 82.25 210 ARG A CA 1
ATOM 1653 C C . ARG A 1 210 ? 12.751 -5.838 16.760 1.00 82.25 210 ARG A C 1
ATOM 1655 O O . ARG A 1 210 ? 12.924 -4.710 17.218 1.00 82.25 210 ARG A O 1
ATOM 1662 N N . THR A 1 211 ? 13.558 -6.343 15.833 1.00 88.94 211 THR A N 1
ATOM 1663 C CA . THR A 1 211 ? 14.623 -5.571 15.184 1.00 88.94 211 THR A CA 1
ATOM 1664 C C . THR A 1 211 ? 13.995 -4.608 14.178 1.00 88.94 211 THR A C 1
ATOM 1666 O O . THR A 1 211 ? 13.129 -5.056 13.422 1.00 88.94 211 THR A O 1
ATOM 1669 N N . PRO A 1 212 ? 14.380 -3.316 14.147 1.00 89.81 212 PRO A N 1
ATOM 1670 C CA . PRO A 1 212 ? 13.933 -2.396 13.104 1.00 89.81 212 PRO A CA 1
ATOM 1671 C C . PRO A 1 212 ? 14.213 -2.975 11.716 1.00 89.81 212 PRO A C 1
ATOM 1673 O O . PRO A 1 212 ? 15.306 -3.467 11.456 1.00 89.81 212 PRO A O 1
ATOM 1676 N N . ALA A 1 213 ? 13.206 -2.950 10.852 1.00 90.00 213 ALA A N 1
ATOM 1677 C CA . ALA A 1 213 ? 13.256 -3.556 9.524 1.00 90.00 213 ALA A CA 1
ATOM 1678 C C . ALA A 1 213 ? 12.710 -2.632 8.431 1.00 90.00 213 ALA A C 1
ATOM 1680 O O . ALA A 1 213 ? 12.845 -2.930 7.247 1.00 90.00 213 ALA A O 1
ATOM 1681 N N . GLY A 1 214 ? 12.060 -1.530 8.802 1.00 92.38 214 GLY A N 1
ATOM 1682 C CA . GLY A 1 214 ? 11.380 -0.675 7.846 1.00 92.38 214 GLY A CA 1
ATOM 1683 C C . GLY A 1 214 ? 10.650 0.492 8.474 1.00 92.38 214 GLY A C 1
ATOM 1684 O O . GLY A 1 214 ? 10.583 0.643 9.692 1.00 92.38 214 GLY A O 1
ATOM 1685 N N . GLN A 1 215 ? 10.018 1.264 7.607 1.00 95.12 215 GLN A N 1
ATOM 1686 C CA . GLN A 1 215 ? 9.054 2.291 7.961 1.00 95.12 215 GLN A CA 1
ATOM 1687 C C . GLN A 1 215 ? 7.797 2.141 7.110 1.00 95.12 215 GLN A C 1
ATOM 1689 O O . GLN A 1 215 ? 7.868 1.741 5.946 1.00 95.12 215 GLN A O 1
ATOM 1694 N N . PHE A 1 216 ? 6.659 2.490 7.698 1.00 96.75 216 PHE A N 1
ATOM 1695 C CA . PHE A 1 216 ? 5.381 2.651 7.027 1.00 96.75 216 PHE A CA 1
ATOM 1696 C C . PHE A 1 216 ? 4.928 4.105 7.145 1.00 96.75 216 PHE A C 1
ATOM 1698 O O . PHE A 1 216 ? 4.931 4.683 8.235 1.00 96.75 216 PHE A O 1
ATOM 1705 N N . GLU A 1 217 ? 4.506 4.667 6.020 1.00 95.50 217 GLU A N 1
ATOM 1706 C CA . GLU A 1 217 ? 3.942 6.005 5.918 1.00 95.50 217 GLU A CA 1
ATOM 1707 C C . GLU A 1 217 ? 2.662 5.945 5.088 1.00 95.50 217 GLU A C 1
ATOM 1709 O O . GLU A 1 217 ? 2.672 5.526 3.929 1.00 95.50 217 GLU A O 1
ATOM 1714 N N . GLY A 1 218 ? 1.547 6.351 5.683 1.00 94.94 218 GLY A N 1
ATOM 1715 C CA . GLY A 1 218 ? 0.248 6.261 5.037 1.00 94.94 218 GLY A CA 1
ATOM 1716 C C . GLY A 1 218 ? -0.873 6.856 5.870 1.00 94.94 218 GLY A C 1
ATOM 1717 O O . GLY A 1 218 ? -0.685 7.798 6.648 1.00 94.94 218 GLY A O 1
ATOM 1718 N N . GLY A 1 219 ? -2.064 6.299 5.703 1.00 95.50 219 GLY A N 1
ATOM 1719 C CA . GLY A 1 219 ? -3.231 6.721 6.454 1.00 95.50 219 GLY A CA 1
ATOM 1720 C C . GLY A 1 219 ? -4.428 5.804 6.281 1.00 95.50 219 GLY A C 1
ATOM 1721 O O . GLY A 1 219 ? -4.395 4.814 5.544 1.00 95.50 219 GLY A O 1
ATOM 1722 N N . LEU A 1 220 ? -5.477 6.166 7.006 1.00 95.94 220 LEU A N 1
ATOM 1723 C CA . LEU A 1 220 ? -6.805 5.586 6.901 1.00 95.94 220 LEU A CA 1
ATOM 1724 C C . LEU A 1 220 ? -7.686 6.510 6.061 1.00 95.94 220 LEU A C 1
ATOM 1726 O O . LEU A 1 220 ? -7.654 7.722 6.252 1.00 95.94 220 LEU A O 1
ATOM 1730 N N . TYR A 1 221 ? -8.447 5.945 5.133 1.00 93.31 221 TYR A N 1
ATOM 1731 C CA . TYR A 1 221 ? -9.244 6.646 4.125 1.00 93.31 221 TYR A CA 1
ATOM 1732 C C . TYR A 1 221 ? -10.641 6.021 4.023 1.00 93.31 221 TYR A C 1
ATOM 1734 O O . TYR A 1 221 ? -10.890 4.942 4.559 1.00 93.31 221 TYR A O 1
ATOM 1742 N N . GLY A 1 222 ? -11.539 6.679 3.292 1.00 89.38 222 GLY A N 1
ATOM 1743 C CA . GLY A 1 222 ? -12.954 6.303 3.230 1.00 89.38 222 GLY A CA 1
ATOM 1744 C C . GLY A 1 222 ? -13.762 6.982 4.335 1.00 89.38 222 GLY A C 1
ATOM 1745 O O . GLY A 1 222 ? -13.197 7.518 5.287 1.00 89.38 222 GLY A O 1
ATOM 1746 N N . LYS A 1 223 ? -15.091 6.991 4.198 1.00 87.50 223 LYS A N 1
ATOM 1747 C CA . LYS A 1 223 ? -15.994 7.773 5.067 1.00 87.50 223 LYS A CA 1
ATOM 1748 C C . LYS A 1 223 ? -15.894 7.382 6.544 1.00 87.50 223 LYS A C 1
ATOM 1750 O O . LYS A 1 223 ? -16.171 8.202 7.413 1.00 87.50 223 LYS A O 1
ATOM 1755 N N . SER A 1 224 ? -15.519 6.136 6.820 1.00 90.56 224 SER A N 1
ATOM 1756 C CA . SER A 1 224 ? -15.369 5.574 8.164 1.00 90.56 224 SER A CA 1
ATOM 1757 C C . SER A 1 224 ? -13.928 5.153 8.471 1.00 90.56 224 SER A C 1
ATOM 1759 O O . SER A 1 224 ? -13.682 4.534 9.507 1.00 90.56 224 SER A O 1
ATOM 1761 N N . GLY A 1 225 ? -12.971 5.485 7.598 1.00 93.00 225 GLY A N 1
ATOM 1762 C CA . GLY A 1 225 ? -11.587 5.021 7.695 1.00 93.00 225 GLY A CA 1
ATOM 1763 C C . GLY A 1 225 ? -11.407 3.548 7.311 1.00 93.00 225 GLY A C 1
ATOM 1764 O O . GLY A 1 225 ? -10.450 2.924 7.746 1.00 93.00 225 GLY A O 1
ATOM 1765 N N . GLU A 1 226 ? -12.312 2.974 6.517 1.00 93.50 226 GLU A N 1
ATOM 1766 C CA . GLU A 1 226 ? -12.327 1.559 6.129 1.00 93.50 226 GLU A CA 1
ATOM 1767 C C . GLU A 1 226 ? -11.203 1.133 5.166 1.00 93.50 226 GLU A C 1
ATOM 1769 O O . GLU A 1 226 ? -11.078 -0.050 4.856 1.00 93.50 226 GLU A O 1
ATOM 1774 N N . ILE A 1 227 ? -10.373 2.055 4.683 1.00 95.12 227 ILE A N 1
ATOM 1775 C CA . ILE A 1 227 ? -9.260 1.767 3.773 1.00 95.12 227 ILE A CA 1
ATOM 1776 C C . ILE A 1 227 ? -7.942 2.132 4.445 1.00 95.12 227 ILE A C 1
ATOM 1778 O O . ILE A 1 227 ? -7.743 3.277 4.830 1.00 95.12 227 ILE A O 1
ATOM 1782 N N . LEU A 1 228 ? -7.006 1.188 4.511 1.00 96.44 228 LEU A N 1
ATOM 1783 C CA . LEU A 1 228 ? -5.613 1.435 4.875 1.00 96.44 228 LEU A CA 1
ATOM 1784 C C . LEU A 1 228 ? -4.777 1.488 3.596 1.00 96.44 228 LEU A C 1
ATOM 1786 O O . LEU A 1 228 ? -4.743 0.516 2.839 1.00 96.44 228 LEU A O 1
ATOM 1790 N N . LEU A 1 229 ? -4.081 2.600 3.377 1.00 95.88 229 LEU A N 1
ATOM 1791 C CA . LEU A 1 229 ? -3.204 2.787 2.225 1.00 95.88 229 LEU A CA 1
ATOM 1792 C C . LEU A 1 229 ? -1.915 3.492 2.648 1.00 95.88 229 LEU A C 1
ATOM 1794 O O . LEU A 1 229 ? -1.940 4.423 3.454 1.00 95.88 229 LEU A O 1
ATOM 1798 N N . GLY A 1 230 ? -0.781 3.060 2.107 1.00 95.12 230 GLY A N 1
ATOM 1799 C CA . GLY A 1 230 ? 0.492 3.721 2.358 1.00 95.12 230 GLY A CA 1
ATOM 1800 C C . GLY A 1 230 ? 1.682 3.042 1.703 1.00 95.12 230 GLY A C 1
ATOM 1801 O O . GLY A 1 230 ? 1.572 1.978 1.097 1.00 95.12 230 GLY A O 1
ATOM 1802 N N . LYS A 1 231 ? 2.850 3.656 1.865 1.00 95.06 231 LYS A N 1
ATOM 1803 C CA . LYS A 1 231 ? 4.133 3.120 1.415 1.00 95.06 231 LYS A CA 1
ATOM 1804 C C . LYS A 1 231 ? 4.843 2.447 2.572 1.00 95.06 231 LYS A C 1
ATOM 1806 O O . LYS A 1 231 ? 4.800 2.920 3.706 1.00 95.06 231 LYS A O 1
ATOM 1811 N N . ALA A 1 232 ? 5.544 1.371 2.261 1.00 95.31 232 ALA A N 1
ATOM 1812 C CA . ALA A 1 232 ? 6.478 0.748 3.173 1.00 95.31 232 ALA A CA 1
ATOM 1813 C C . ALA A 1 232 ? 7.827 0.606 2.477 1.00 95.31 232 ALA A C 1
ATOM 1815 O O . ALA A 1 232 ? 7.893 0.225 1.309 1.00 95.31 232 ALA A O 1
ATOM 1816 N N . LYS A 1 233 ? 8.906 0.881 3.199 1.00 93.69 233 LYS A N 1
ATOM 1817 C CA . LYS A 1 233 ? 10.266 0.647 2.709 1.00 93.69 233 LYS A CA 1
ATOM 1818 C C . LYS A 1 233 ? 11.171 0.199 3.838 1.00 93.69 233 LYS A C 1
ATOM 1820 O O . LYS A 1 233 ? 10.914 0.530 4.998 1.00 93.69 233 LYS A O 1
ATOM 1825 N N . GLN A 1 234 ? 12.232 -0.518 3.494 1.00 90.44 234 GLN A N 1
ATOM 1826 C CA . GLN A 1 234 ? 13.289 -0.834 4.440 1.00 90.44 234 GLN A CA 1
ATOM 1827 C C . GLN A 1 234 ? 13.935 0.461 4.966 1.00 90.44 234 GLN A C 1
ATOM 1829 O O . GLN A 1 234 ? 14.212 1.387 4.204 1.00 90.44 234 GLN A O 1
ATOM 1834 N N . GLU A 1 235 ? 14.153 0.529 6.281 1.00 77.19 235 GLU A N 1
ATOM 1835 C CA . GLU A 1 235 ? 14.930 1.580 6.939 1.00 77.19 235 GLU A CA 1
ATOM 1836 C C . GLU A 1 235 ? 16.368 1.058 6.956 1.00 77.19 235 GLU A C 1
ATOM 1838 O O . GLU A 1 235 ? 16.678 0.083 7.646 1.00 77.19 235 GLU A O 1
ATOM 1843 N N . ASP A 1 236 ? 17.219 1.634 6.107 1.00 62.28 236 ASP A N 1
ATOM 1844 C CA . ASP A 1 236 ? 18.620 1.241 6.007 1.00 62.28 236 ASP A CA 1
ATOM 1845 C C . ASP A 1 236 ? 19.323 1.571 7.328 1.00 62.28 236 ASP A C 1
ATOM 1847 O O . ASP A 1 236 ? 19.476 2.735 7.696 1.00 62.28 236 ASP A O 1
ATOM 1851 N N . SER A 1 237 ? 19.691 0.540 8.084 1.00 52.25 237 SER A N 1
ATOM 1852 C CA . SER A 1 237 ? 20.418 0.693 9.348 1.00 52.25 237 SER A CA 1
ATOM 1853 C C . SER A 1 237 ? 21.877 0.247 9.242 1.00 52.25 237 SER A C 1
ATOM 1855 O O . SER A 1 237 ? 22.614 0.393 10.216 1.00 52.25 237 SER A O 1
ATOM 1857 N N . THR A 1 238 ? 22.341 -0.228 8.073 1.00 52.66 238 THR A N 1
ATOM 1858 C CA . THR A 1 238 ? 23.747 -0.613 7.874 1.00 52.66 238 THR A CA 1
ATOM 1859 C C . THR A 1 238 ? 24.228 -0.373 6.431 1.00 52.66 238 THR A C 1
ATOM 1861 O O . THR A 1 238 ? 23.727 -1.040 5.528 1.00 52.66 238 THR A O 1
ATOM 1864 N N . PRO A 1 239 ? 25.292 0.430 6.207 1.00 46.75 239 PRO A N 1
ATOM 1865 C CA . PRO A 1 239 ? 25.772 0.859 4.878 1.00 46.75 239 PRO A CA 1
ATOM 1866 C C . PRO A 1 239 ? 26.133 -0.230 3.845 1.00 46.75 239 PRO A C 1
ATOM 1868 O O . PRO A 1 239 ? 26.438 0.105 2.706 1.00 46.75 239 PRO A O 1
ATOM 1871 N N . ASN A 1 240 ? 26.151 -1.516 4.217 1.00 50.81 240 ASN A N 1
ATOM 1872 C CA . ASN A 1 240 ? 26.783 -2.590 3.440 1.00 50.81 240 ASN A CA 1
ATOM 1873 C C . ASN A 1 240 ? 25.887 -3.815 3.160 1.00 50.81 240 ASN A C 1
ATOM 1875 O O . ASN A 1 240 ? 26.410 -4.868 2.802 1.00 50.81 240 ASN A O 1
ATOM 1879 N N . THR A 1 241 ? 24.555 -3.726 3.282 1.00 52.62 241 THR A N 1
ATOM 1880 C CA . THR A 1 241 ? 23.640 -4.803 2.816 1.00 52.62 241 THR A CA 1
ATOM 1881 C C . THR A 1 241 ? 22.641 -4.324 1.753 1.00 52.62 241 THR A C 1
ATOM 1883 O O . THR A 1 241 ? 21.427 -4.346 1.960 1.00 52.62 241 THR A O 1
ATOM 1886 N N . PRO A 1 242 ? 23.125 -3.944 0.553 1.00 50.12 242 PRO A N 1
ATOM 1887 C CA . PRO A 1 242 ? 22.267 -3.505 -0.550 1.00 50.12 242 PRO A CA 1
ATOM 1888 C C . PRO A 1 242 ? 21.280 -4.582 -1.041 1.00 50.12 242 PRO A C 1
ATOM 1890 O O . PRO A 1 242 ? 20.287 -4.244 -1.680 1.00 50.12 242 PRO A O 1
ATOM 1893 N N . GLN A 1 243 ? 21.509 -5.870 -0.742 1.00 50.81 243 GLN A N 1
ATOM 1894 C CA . GLN A 1 243 ? 20.689 -6.975 -1.262 1.00 50.81 243 GLN A CA 1
ATOM 1895 C C . GLN A 1 243 ? 19.299 -7.115 -0.621 1.00 50.81 243 GLN A C 1
ATOM 1897 O O . GLN A 1 243 ? 18.447 -7.784 -1.204 1.00 50.81 243 GLN A O 1
ATOM 1902 N N . ASN A 1 244 ? 19.041 -6.490 0.533 1.00 62.78 244 ASN A N 1
ATOM 1903 C CA . ASN A 1 244 ? 17.751 -6.625 1.219 1.00 62.78 244 ASN A CA 1
ATOM 1904 C C . ASN A 1 244 ? 16.843 -5.405 1.083 1.00 62.78 244 ASN A C 1
ATOM 1906 O O . ASN A 1 244 ? 15.665 -5.536 1.385 1.00 62.78 244 ASN A O 1
ATOM 1910 N N . ASN A 1 245 ? 17.341 -4.267 0.589 1.00 83.94 245 ASN A N 1
ATOM 1911 C CA . ASN A 1 245 ? 16.553 -3.041 0.481 1.00 83.94 245 ASN A CA 1
ATOM 1912 C C . ASN A 1 245 ? 15.319 -3.262 -0.400 1.00 83.94 245 ASN A C 1
ATOM 1914 O O . ASN A 1 245 ? 15.430 -3.452 -1.613 1.00 83.94 245 ASN A O 1
ATOM 1918 N N . TRP A 1 246 ? 14.151 -3.251 0.236 1.00 91.81 246 TRP A N 1
ATOM 1919 C CA . TRP A 1 246 ? 12.853 -3.375 -0.406 1.00 91.81 246 TRP A CA 1
ATOM 1920 C C . TRP A 1 246 ? 12.046 -2.091 -0.257 1.00 91.81 246 TRP A C 1
ATOM 1922 O O . TRP A 1 246 ? 12.149 -1.376 0.743 1.00 91.81 246 TRP A O 1
ATOM 1932 N N . GLU A 1 247 ? 11.185 -1.836 -1.233 1.00 93.56 247 GLU A N 1
ATOM 1933 C CA . GLU A 1 247 ? 10.181 -0.779 -1.180 1.00 93.56 247 GLU A CA 1
ATOM 1934 C C . GLU A 1 247 ? 8.874 -1.240 -1.819 1.00 93.56 247 GLU A C 1
ATOM 1936 O O . GLU A 1 247 ? 8.858 -2.086 -2.717 1.00 93.56 247 GLU A O 1
ATOM 1941 N N . GLY A 1 248 ? 7.758 -0.698 -1.345 1.00 94.75 248 GLY A N 1
ATOM 1942 C CA . GLY A 1 248 ? 6.447 -1.109 -1.805 1.00 94.75 248 GLY A CA 1
ATOM 1943 C C . GLY A 1 248 ? 5.298 -0.254 -1.297 1.00 94.75 248 GLY A C 1
ATOM 1944 O O . GLY A 1 248 ? 5.474 0.724 -0.569 1.00 94.75 248 GLY A O 1
ATOM 1945 N N . VAL A 1 249 ? 4.098 -0.657 -1.697 1.00 96.12 249 VAL A N 1
ATOM 1946 C CA . VAL A 1 249 ? 2.824 -0.058 -1.290 1.00 96.12 249 VAL A CA 1
ATOM 1947 C C . VAL A 1 249 ? 1.929 -1.104 -0.660 1.00 96.12 249 VAL A C 1
ATOM 1949 O O . VAL A 1 249 ? 1.909 -2.261 -1.074 1.00 96.12 249 VAL A O 1
ATOM 1952 N N . ILE A 1 250 ? 1.179 -0.669 0.339 1.00 97.88 250 ILE A N 1
ATOM 1953 C CA . ILE A 1 250 ? 0.220 -1.448 1.103 1.00 97.88 250 ILE A CA 1
ATOM 1954 C C . ILE A 1 250 ? -1.161 -0.895 0.806 1.00 97.88 250 ILE A C 1
ATOM 1956 O O . ILE A 1 250 ? -1.381 0.299 0.969 1.00 97.88 250 ILE A O 1
ATOM 1960 N N . GLY A 1 251 ? -2.089 -1.775 0.446 1.00 97.31 251 GLY A N 1
ATOM 1961 C CA . GLY A 1 251 ? -3.512 -1.470 0.383 1.00 97.31 251 GLY A CA 1
ATOM 1962 C C . GLY A 1 251 ? -4.309 -2.567 1.075 1.00 97.31 251 GLY A C 1
ATOM 1963 O O . GLY A 1 251 ? -4.076 -3.756 0.839 1.00 97.31 251 GLY A O 1
ATOM 1964 N N . ALA A 1 252 ? -5.229 -2.173 1.949 1.00 97.25 252 ALA A N 1
ATOM 1965 C CA . ALA A 1 252 ? -6.110 -3.076 2.677 1.00 97.25 252 ALA A CA 1
ATOM 1966 C C . ALA A 1 252 ? -7.477 -2.434 2.930 1.00 97.25 252 ALA A C 1
ATOM 1968 O O . ALA A 1 252 ? -7.591 -1.217 3.064 1.00 97.25 252 ALA A O 1
ATOM 1969 N N . THR A 1 253 ? -8.510 -3.266 3.020 1.00 96.06 253 THR A N 1
ATOM 1970 C CA . THR A 1 253 ? -9.891 -2.845 3.292 1.00 96.06 253 THR A CA 1
ATOM 1971 C C . THR A 1 253 ? -10.380 -3.459 4.591 1.00 96.06 253 THR A C 1
ATOM 1973 O O . THR A 1 253 ? -10.003 -4.588 4.925 1.00 96.06 253 THR A O 1
ATOM 1976 N N . ALA A 1 254 ? -11.236 -2.738 5.307 1.00 95.25 254 ALA A N 1
ATOM 1977 C CA . ALA A 1 254 ? -11.854 -3.228 6.518 1.00 95.25 254 ALA A CA 1
ATOM 1978 C C . ALA A 1 254 ? -12.713 -4.461 6.213 1.00 95.25 254 ALA A C 1
ATOM 1980 O O . ALA A 1 254 ? -13.519 -4.480 5.281 1.00 95.25 254 ALA A O 1
ATOM 1981 N N . THR A 1 255 ? -12.534 -5.509 7.003 1.00 91.38 255 THR A N 1
ATOM 1982 C CA . THR A 1 255 ? -13.396 -6.681 6.995 1.00 91.38 255 THR A CA 1
ATOM 1983 C C . THR A 1 255 ? -14.599 -6.392 7.874 1.00 91.38 255 THR A C 1
ATOM 1985 O O . THR A 1 255 ? -14.434 -5.922 8.997 1.00 91.38 255 THR A O 1
ATOM 1988 N N . LYS A 1 256 ? -15.805 -6.698 7.392 1.00 75.31 256 LYS A N 1
ATOM 1989 C CA . LYS A 1 256 ? -16.979 -6.725 8.268 1.00 75.31 256 LYS A CA 1
ATOM 1990 C C . LYS A 1 256 ? -16.746 -7.812 9.317 1.00 75.31 256 LYS A C 1
ATOM 1992 O O . LYS A 1 256 ? -16.446 -8.947 8.935 1.00 75.31 256 LYS A O 1
ATOM 1997 N N . ASP A 1 257 ? -16.853 -7.462 10.595 1.00 58.66 257 ASP A N 1
ATOM 1998 C CA . ASP A 1 257 ? -16.914 -8.467 11.653 1.00 58.66 257 ASP A CA 1
ATOM 1999 C C . ASP A 1 257 ? -18.085 -9.411 11.331 1.00 58.66 257 ASP A C 1
ATOM 2001 O O . ASP A 1 257 ? -19.170 -8.959 10.948 1.00 58.66 257 ASP A O 1
ATOM 2005 N N . LYS A 1 258 ? -17.817 -10.720 11.355 1.00 38.12 258 LYS A N 1
ATOM 2006 C CA . LYS A 1 258 ? -18.838 -11.756 11.166 1.00 38.12 258 LYS A CA 1
ATOM 2007 C C . LYS A 1 258 ? -19.639 -11.957 12.440 1.00 38.12 258 LYS A C 1
ATOM 2009 O O . LYS A 1 258 ? -19.010 -11.935 13.520 1.00 38.12 258 LYS A O 1
#

pLDDT: mean 79.99, std 21.09, range [29.72, 98.56]

Foldseek 3Di:
DDDDDDDDDDDDDDDDDDDDDDPPPPPPPPPDPPPPQDDQVVLCVLDDQQFRDPPRVQFWGWDDDRQDIDIDTDDQKDWPDWDKHFDAAPSRHTFKMWIKTKIWHWDADPVHNVDIDIDIAIDTGMDTSPPLQQFAQAQAKWKKWWKKWKDAPVCSNDIDIWIKIKIAHNVQQWMKIWTGCLVHFIKIWDTFHQDRSFWDWTFIAGPVPRHTFWIWTFGFHYPRSQKTKTKIWGDDPDPPCSGRTMIIIIIIGTDD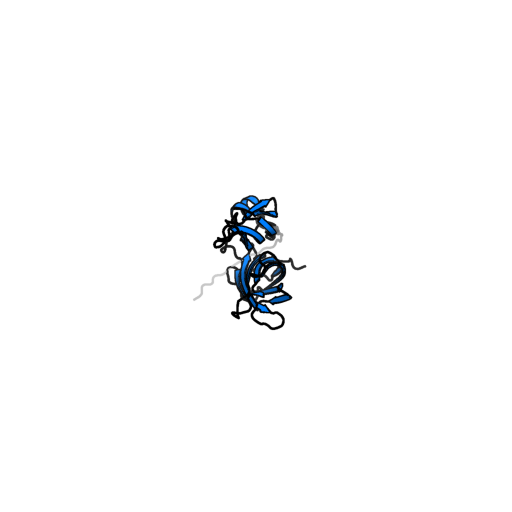DD

Mean predicted aligned error: 11.6 Å

Solvent-accessible surface area (backbone atoms only — not comparable to full-atom values): 14631 Å² total; per-residue (Å²): 137,87,82,86,85,87,88,78,88,88,87,85,83,88,84,90,81,91,79,85,78,82,80,78,81,76,77,81,72,79,78,70,75,81,83,75,78,61,57,54,70,68,52,49,70,61,47,60,52,25,44,62,47,99,77,29,70,65,42,35,41,46,48,75,60,87,82,43,67,47,78,43,55,32,88,76,34,43,72,78,48,71,51,66,44,69,37,59,39,97,88,64,37,71,41,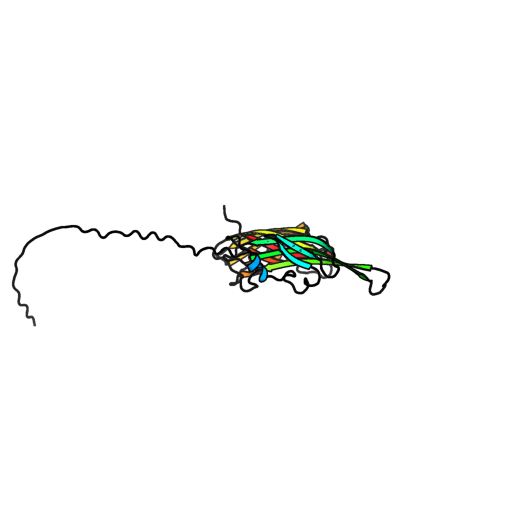32,37,37,30,37,40,15,34,37,34,77,42,63,28,96,88,42,74,94,43,76,39,75,51,66,37,59,41,66,28,48,48,49,52,62,55,87,81,45,30,22,51,46,92,50,68,44,40,30,45,38,38,29,39,32,25,32,73,81,41,24,69,55,68,47,74,25,47,31,40,34,41,40,38,41,94,75,40,24,35,36,47,37,38,42,50,59,93,82,36,42,33,24,39,60,84,36,68,46,41,84,56,10,40,36,75,48,56,26,16,33,65,92,74,67,44,81,51,21,37,38,45,38,33,19,24,44,99,61,24,45,28,43,40,32,40,36,34,47,53,87,85,61,103,82,58,69,82,70,41,33,44,27,30,37,39,27,38,51,54,79,85,128

Radius of gyration: 30.26 Å; Cα contacts (8 Å, |Δi|>4): 586; chains: 1; bounding box: 104×57×92 Å

Nearest PDB structures (foldseek):
  8glo-assembly1_A  TM=6.723E-01  e=6.335E-05  Haemophilus haemolyticus
  6om5-assembly1_A  TM=6.165E-01  e=7.014E-05  Haemophilus haemolyticus
  2zf3-assembly2_D  TM=3.642E-01  e=8.234E-01  Chromobacterium violaceum
  2zf3-assembly2_C  TM=3.658E-01  e=1.680E+00  Chromobacterium violaceum
  5fp2-assembly2_B  TM=1.992E-01  e=2.656E+00  Pseudomonas aeruginosa PAO1

Organism: NCBI:txid1322346

Sequence (258 aa):
MDKNNASKAPEAKEDKQTKAPIVVEQSKEKIEPPSQKLNDQDIWQGFSKNGGYYDANNWVSITLEGKEIKLAPVNGSNSNNSKMNTLRDADGNLVGYYGYATLSKTKPDPYRPDENNVERKYMALQEVTAREEAKTRPTHDLSYQGKMYYALNAAPEQAKEANVTATYRHTNKSILISIYGVNGNDLTTNQTNVSENGSIFTRLYLKDKRTPAGQFEGGLYGKSGEILLGKAKQEDSTPNTPQNNWEGVIGATATKDK

Secondary structure (DSSP, 8-state):
-------------------------------PPP-----HHHHHTTS-TT-SSTTSTTTEEEEEETTEEEEEE-TT-EEEEEEEEEEE-TT--EEEEEEEEEEEEEEE-SS-TTSEEEEEEEEEEEEETT-GGG----SS-EEEEEEEEEEETTEEEEEEEEEEEEEEETTTTEEEEEEEEETTEEEEE-SEEPPTTSEEEEEEEETTT--EEEEEEEEEESTTS-EEEEEEE----STT-TTS-EEEEEEEEEEPP-